Protein AF-0000000082199651 (afdb_homodimer)

pLDDT: mean 92.64, std 16.24, range [33.12, 99.0]

Foldseek 3Di:
DPPPPPPPPPPPVPADPQDDVVLQLSNLQVQQQLFFKWWKWFQQCDPPRHRHIDIDMFTWFQAADDQWGQSWTKGKDFCVDRRVVRCVVPFKIKIKTWCVVPCVQVVVVHDRPRLQRKMKMFIAGKDFDDPVVQVRSCRRNCNSVVCVVVPDCVRVITMMIGDGQWMWMRRDPDDIDTDGPVSNSVDTD/DPPPPPPPPPCPPPADPQDDVVLQLSNLQVQQQLFFKWWKWFQQCDPPRHRHIDIDMFTWFQAADDQWGQSWTKGKDFCVDRRVVRCVVPFKIKIKTWCVVPCVQVVVVHDRPRLQRKMKMFIAGKDFDDPVVQVRSCRRNCNSVVCVVVPDCVRVITMMIGDGQWMWMRRDPDDTDTDGPVSNSVDTD

Nearest PDB structures (foldseek):
  1xhn-assembly2_C  TM=9.925E-01  e=4.528E-30  Homo sapiens
  5bnc-assembly1_B  TM=8.716E-01  e=8.377E-12  Mycolicibacterium smegmatis MC2 155
  2arz-assembly1_B  TM=9.004E-01  e=1.383E-10  Pseudomonas aeruginosa PAO1
  2arz-assembly1_A  TM=8.746E-01  e=1.013E-10  Pseudomonas aeruginosa PAO1
  6vna-assembly2_B-2  TM=8.398E-01  e=1.775E-10  Paracoccus denitrificans PD1222

Organism: NCBI:txid1825980

Sequence (378 aa):
MRLLLLLWALLAGEGAGIPPHEDAARVARYVVHQCDWGALATLSAREPLRGRPFANVFSLSDGPPGPRGSGVPYLYLTALEVSVQDLQVDANASLTVSLAQTPYCKKRGYDPQNPLCAHIIFSGTVDKVNDTEAVFAKLALFSRHPEMASWPRDHNWFFAKFNITNIWVLDYFGGLKTVTPQEYYNVTPMRLLLLLWALLAGEGAGIPPHEDAARVARYVVHQCDWGALATLSAREPLRGRPFANVFSLSDGPPGPRGSGVPYLYLTALEVSVQDLQVDANASLTVSLAQTPYCKKRGYDPQNPLCAHIIFSGTVDKVNDTEAVFAKLALFSRHPEMASWPRDHNWFFAKFNITNIWVLDYFGGLKTVTPQEYYNVTP

Secondary structure (DSSP, 8-state):
-----------------SPPTT-HHHHHHHHHHH-SEEEEEEE--STTSTTSEEEEEEE-BSSSSSS---SPPEEEE-TTSHHHHHHHH--EEEEEEEGGGSHHHHHTT--TTSTTS-EEEEEEEEEE--HHHHHHHHHHHHHH-GGGGGS-GGG--EEEEEEEEEEEEE-SSSSPEEE-HHHHHTS--/-----------------SPPTT-HHHHHHHHHHH-SEEEEEEE--STTSTTSEEEEEEE-BSSSSSS---SPPEEEE-TTSHHHHHHHH--EEEEEEEGGGSHHHHHTT--TTSTTS-EEEEEEEEEE--HHHHHHHHHHHHHH-GGGGGS-GGG--EEEEEEEEEEEEE-SSSSPEEE-HHHHHTS--

InterPro domains:
  IPR012349 FMN-binding split barrel [G3DSA:2.30.110.10] (22-188)
  IPR014631 Cellular repressor of E1A-stimulated genes (CREG) [PIRSF036911] (18-188)
  IPR055343 CREG-like, beta-barrel [PF13883] (19-186)

Solvent-accessible surface area (backbone atoms only — not comparable to full-atom values): 20095 Å² total; per-residue (Å²): 134,86,81,76,77,75,76,74,71,75,66,70,64,76,67,83,69,85,54,61,73,88,42,50,37,34,33,45,36,39,50,54,54,71,34,55,48,34,33,41,9,24,38,30,74,44,84,96,43,51,73,34,28,38,25,41,70,40,41,38,21,23,36,42,86,71,81,56,48,73,66,48,43,23,36,80,44,32,73,82,37,67,67,46,47,13,36,72,78,42,36,51,27,5,40,22,40,45,38,55,67,43,66,66,15,62,79,68,69,37,49,59,57,35,40,71,20,33,33,37,33,35,32,33,32,58,44,75,50,53,76,73,55,34,55,57,44,47,49,11,36,38,66,73,37,56,67,62,78,70,52,69,69,90,53,60,69,43,50,28,33,50,49,70,67,40,38,36,34,33,47,42,89,86,59,75,38,82,39,50,54,67,56,37,68,71,51,67,76,135,84,81,77,77,75,74,74,73,76,67,70,66,75,65,83,70,84,56,59,72,88,43,48,35,34,34,45,38,38,50,52,55,74,36,55,47,34,33,42,9,24,39,31,72,46,86,94,43,52,74,34,27,39,23,42,69,40,42,40,20,24,34,40,88,72,80,55,47,71,67,50,43,24,35,80,44,33,73,83,39,69,67,47,46,12,35,74,77,42,37,51,26,5,39,22,39,45,37,55,67,45,66,65,17,63,77,69,69,36,49,60,58,35,39,73,21,33,31,36,33,35,32,32,33,57,43,76,50,52,77,73,55,33,55,56,44,46,49,11,36,38,66,73,38,58,66,62,78,70,51,70,70,89,55,59,68,44,49,28,34,51,49,69,66,43,36,37,35,33,47,40,88,84,60,75,39,82,40,51,53,68,57,38,67,73,50,67,76

Radius of gyration: 21.31 Å; Cα contacts (8 Å, |Δi|>4): 862; chains: 2; bounding box: 50×77×76 Å

Structure (mmCIF, N/CA/C/O backbone):
data_AF-0000000082199651-model_v1
#
loop_
_entity.id
_entity.type
_entity.pdbx_description
1 polymer 'Cellular repressor of E1A stimulateds 1'
#
loop_
_atom_site.group_PDB
_atom_site.id
_atom_site.type_symbol
_atom_site.label_atom_id
_atom_site.label_alt_id
_atom_site.label_comp_id
_atom_site.label_asym_id
_atom_site.label_entity_id
_atom_site.label_seq_id
_atom_site.pdbx_PDB_ins_code
_atom_site.Cartn_x
_atom_site.Cartn_y
_atom_site.Cartn_z
_atom_site.occupancy
_atom_site.B_iso_or_equiv
_atom_site.auth_seq_id
_atom_site.auth_comp_id
_atom_site.auth_asym_id
_atom_site.auth_atom_id
_atom_site.pdbx_PDB_model_num
ATOM 1 N N . MET A 1 1 ? 16.531 8.781 56.188 1 39.41 1 MET A N 1
ATOM 2 C CA . MET A 1 1 ? 16.125 9.43 54.938 1 39.41 1 MET A CA 1
ATOM 3 C C . MET A 1 1 ? 15.648 8.398 53.938 1 39.41 1 MET A C 1
ATOM 5 O O . MET A 1 1 ? 16.453 7.625 53.406 1 39.41 1 MET A O 1
ATOM 9 N N . ARG A 1 2 ? 14.352 7.875 54.094 1 42.5 2 ARG A N 1
ATOM 10 C CA . ARG A 1 2 ? 13.625 6.926 53.25 1 42.5 2 ARG A CA 1
ATOM 11 C C . ARG A 1 2 ? 13.453 7.465 51.844 1 42.5 2 ARG A C 1
ATOM 13 O O . ARG A 1 2 ? 12.859 8.523 51.625 1 42.5 2 ARG A O 1
ATOM 20 N N . LEU A 1 3 ? 14.367 7.109 50.938 1 39.5 3 LEU A N 1
ATOM 21 C CA . LEU A 1 3 ? 14.305 7.406 49.5 1 39.5 3 LEU A CA 1
ATOM 22 C C . LEU A 1 3 ? 13.031 6.832 48.875 1 39.5 3 LEU A C 1
ATOM 24 O O . LEU A 1 3 ? 12.844 5.613 48.844 1 39.5 3 LEU A O 1
ATOM 28 N N . LEU A 1 4 ? 11.891 7.551 49 1 38.84 4 LEU A N 1
ATOM 29 C CA . LEU A 1 4 ? 10.688 7.184 48.281 1 38.84 4 LEU A CA 1
ATOM 30 C C . LEU A 1 4 ? 10.938 7.207 46.75 1 38.84 4 LEU A C 1
ATOM 32 O O . LEU A 1 4 ? 11.227 8.258 46.188 1 38.84 4 LEU A O 1
ATOM 36 N N . LEU A 1 5 ? 11.398 6.117 46.188 1 37.97 5 LEU A N 1
ATOM 37 C CA . LEU A 1 5 ? 11.469 5.922 44.75 1 37.97 5 LEU A CA 1
ATOM 38 C C . LEU A 1 5 ? 10.094 6.07 44.094 1 37.97 5 LEU A C 1
ATOM 40 O O . LEU A 1 5 ? 9.203 5.266 44.344 1 37.97 5 LEU A O 1
ATOM 44 N N . LEU A 1 6 ? 9.672 7.328 43.938 1 36.31 6 LEU A N 1
ATOM 45 C CA . LEU A 1 6 ? 8.461 7.492 43.125 1 36.31 6 LEU A CA 1
ATOM 46 C C . LEU A 1 6 ? 8.641 6.891 41.75 1 36.31 6 LEU A C 1
ATOM 48 O O . LEU A 1 6 ? 9.461 7.371 40.969 1 36.31 6 LEU A O 1
ATOM 52 N N . LEU A 1 7 ? 8.383 5.656 41.594 1 40.12 7 LEU A N 1
ATOM 53 C CA . LEU A 1 7 ? 8.242 5.055 40.281 1 40.12 7 LEU A CA 1
ATOM 54 C C . LEU A 1 7 ? 7.25 5.84 39.438 1 40.12 7 LEU A C 1
ATOM 56 O O . LEU A 1 7 ? 6.055 5.879 39.719 1 40.12 7 LEU A O 1
ATOM 60 N N . TRP A 1 8 ? 7.668 6.945 38.844 1 36.72 8 TRP A N 1
ATOM 61 C CA . TRP A 1 8 ? 6.828 7.566 37.812 1 36.72 8 TRP A CA 1
ATOM 62 C C . TRP A 1 8 ? 6.434 6.555 36.75 1 36.72 8 TRP A C 1
ATOM 64 O O . TRP A 1 8 ? 7.293 6.031 36.031 1 36.72 8 TRP A O 1
ATOM 74 N N . ALA A 1 9 ? 5.457 5.766 37.031 1 34.06 9 ALA A N 1
ATOM 75 C CA . ALA A 1 9 ? 4.879 4.984 35.938 1 34.06 9 ALA A CA 1
ATOM 76 C C . ALA A 1 9 ? 4.512 5.875 34.75 1 34.06 9 ALA A C 1
ATOM 78 O O . ALA A 1 9 ? 3.654 6.754 34.875 1 34.06 9 ALA A O 1
ATOM 79 N N . LEU A 1 10 ? 5.441 6.156 33.938 1 37.78 10 LEU A N 1
ATOM 80 C CA . LEU A 1 10 ? 5.039 6.688 32.625 1 37.78 10 LEU A CA 1
ATOM 81 C C . LEU A 1 10 ? 3.877 5.891 32.062 1 37.78 10 LEU A C 1
ATOM 83 O O . LEU A 1 10 ? 4.039 4.727 31.688 1 37.78 10 LEU A O 1
ATOM 87 N N . LEU A 1 11 ? 2.717 6.02 32.625 1 33.38 11 LEU A N 1
ATOM 88 C CA . LEU A 1 11 ? 1.546 5.527 31.891 1 33.38 11 LEU A CA 1
ATOM 89 C C . LEU A 1 11 ? 1.584 5.953 30.438 1 33.38 11 LEU A C 1
ATOM 91 O O . LEU A 1 11 ? 1.52 7.145 30.125 1 33.38 11 LEU A O 1
ATOM 95 N N . ALA A 1 12 ? 2.465 5.387 29.672 1 38.03 12 ALA A N 1
ATOM 96 C CA . ALA A 1 12 ? 2.17 5.539 28.25 1 38.03 12 ALA A CA 1
ATOM 97 C C . ALA A 1 12 ? 0.666 5.504 28 1 38.03 12 ALA A C 1
ATOM 99 O O . ALA A 1 12 ? 0.001 4.512 28.312 1 38.03 12 ALA A O 1
ATOM 100 N N . GLY A 1 13 ? -0.007 6.57 28.312 1 36.22 13 GLY A N 1
ATOM 101 C CA . GLY A 1 13 ? -1.408 6.625 27.922 1 36.22 13 GLY A CA 1
ATOM 102 C C . GLY A 1 13 ? -1.732 5.742 26.734 1 36.22 13 GLY A C 1
ATOM 103 O O . GLY A 1 13 ? -1.115 5.871 25.672 1 36.22 13 GLY A O 1
ATOM 104 N N . GLU A 1 14 ? -1.909 4.535 26.828 1 44.38 14 GLU A N 1
ATOM 105 C CA . GLU A 1 14 ? -2.602 3.863 25.734 1 44.38 14 GLU A CA 1
ATOM 106 C C . GLU A 1 14 ? -3.457 4.844 24.938 1 44.38 14 GLU A C 1
ATOM 108 O O . GLU A 1 14 ? -4.348 5.492 25.5 1 44.38 14 GLU A O 1
ATOM 113 N N . GLY A 1 15 ? -2.914 5.754 24.109 1 50.47 15 GLY A N 1
ATOM 114 C CA . GLY A 1 15 ? -3.674 6.699 23.297 1 50.47 15 GLY A CA 1
ATOM 115 C C . GLY A 1 15 ? -5.117 6.277 23.094 1 50.47 15 GLY A C 1
ATOM 116 O O . GLY A 1 15 ? -5.453 5.102 23.234 1 50.47 15 GLY A O 1
ATOM 117 N N . ALA A 1 16 ? -6.117 7.152 23.172 1 63.91 16 ALA A N 1
ATOM 118 C CA . ALA A 1 16 ? -7.539 6.961 22.875 1 63.91 16 ALA A CA 1
ATOM 119 C C . ALA A 1 16 ? -7.738 6.066 21.656 1 63.91 16 ALA A C 1
ATOM 121 O O . ALA A 1 16 ? -6.934 6.094 20.719 1 63.91 16 ALA A O 1
ATOM 122 N N . GLY A 1 17 ? -8.297 4.801 21.781 1 85.75 17 GLY A N 1
ATOM 123 C CA . GLY A 1 17 ? -8.719 3.9 20.719 1 85.75 17 GLY A CA 1
ATOM 124 C C . GLY A 1 17 ? -9.25 4.625 19.5 1 85.75 17 GLY A C 1
ATOM 125 O O . GLY A 1 17 ? -9.266 5.855 19.469 1 85.75 17 GLY A O 1
ATOM 126 N N . ILE A 1 18 ? -9.383 3.963 18.469 1 94.81 18 ILE A N 1
ATOM 127 C CA . ILE A 1 18 ? -9.906 4.52 17.219 1 94.81 18 ILE A CA 1
ATOM 128 C C . ILE A 1 18 ? -11.203 5.27 17.5 1 94.81 18 ILE A C 1
ATOM 130 O O . ILE A 1 18 ? -12.039 4.812 18.281 1 94.81 18 ILE A O 1
ATOM 134 N N . PRO A 1 19 ? -11.414 6.523 16.984 1 96.75 19 PRO A N 1
ATOM 135 C CA . PRO A 1 19 ? -12.664 7.27 17.156 1 96.75 19 PRO A CA 1
ATOM 136 C C . PRO A 1 19 ? -13.875 6.496 16.641 1 96.75 19 PRO A C 1
ATOM 138 O O . PRO A 1 19 ? -13.727 5.52 15.906 1 96.75 19 PRO A O 1
ATOM 141 N N . PRO A 1 20 ? -15.109 7 17.094 1 96.56 20 PRO A N 1
ATOM 142 C CA . PRO A 1 20 ? -16.312 6.375 16.531 1 96.56 20 PRO A CA 1
ATOM 143 C C . PRO A 1 20 ? -16.375 6.477 15.008 1 96.56 20 PRO A C 1
ATOM 145 O O . PRO A 1 20 ? -15.984 7.496 14.438 1 96.56 20 PRO A O 1
ATOM 148 N N . HIS A 1 21 ? -16.891 5.398 14.398 1 96.88 21 HIS A N 1
ATOM 149 C CA . HIS A 1 21 ? -16.859 5.324 12.945 1 96.88 21 HIS A CA 1
ATOM 150 C C . HIS A 1 21 ? -17.719 6.418 12.32 1 96.88 21 HIS A C 1
ATOM 152 O O . HIS A 1 21 ? -17.516 6.789 11.164 1 96.88 21 HIS A O 1
ATOM 158 N N . GLU A 1 22 ? -18.672 7.02 13.094 1 96.75 22 GLU A N 1
ATOM 159 C CA . GLU A 1 22 ? -19.516 8.102 12.594 1 96.75 22 GLU A CA 1
ATOM 160 C C . GLU A 1 22 ? -18.703 9.383 12.391 1 96.75 22 GLU A C 1
ATOM 162 O O . GLU A 1 22 ? -19.094 10.258 11.625 1 96.75 22 GLU A O 1
ATOM 167 N N . ASP A 1 23 ? -17.609 9.469 13.062 1 97.44 23 ASP A N 1
ATOM 168 C CA . ASP A 1 23 ? -16.719 10.609 12.938 1 97.44 23 ASP A CA 1
ATOM 169 C C . ASP A 1 23 ? -15.57 10.312 11.969 1 97.44 23 ASP A C 1
ATOM 171 O O . ASP A 1 23 ? -14.414 10.188 12.383 1 97.44 23 ASP A O 1
ATOM 175 N N . ALA A 1 24 ? -15.883 10.25 10.695 1 98.19 24 ALA A N 1
ATOM 176 C CA . ALA A 1 24 ? -14.969 9.781 9.656 1 98.19 24 ALA A CA 1
ATOM 177 C C . ALA A 1 24 ? -13.711 10.648 9.602 1 98.19 24 ALA A C 1
ATOM 179 O O . ALA A 1 24 ? -12.617 10.141 9.359 1 98.19 24 ALA A O 1
ATOM 180 N N . ALA A 1 25 ? -13.898 11.938 9.797 1 98.5 25 ALA A N 1
ATOM 181 C CA . ALA A 1 25 ? -12.742 12.828 9.758 1 98.5 25 ALA A CA 1
ATOM 182 C C . ALA A 1 25 ? -11.75 12.484 10.867 1 98.5 25 ALA A C 1
ATOM 184 O O . ALA A 1 25 ? -10.539 12.422 10.625 1 98.5 25 ALA A O 1
ATOM 185 N N . ARG A 1 26 ? -12.227 12.234 12.039 1 97.88 26 ARG A N 1
ATOM 186 C CA . ARG A 1 26 ? -11.359 11.883 13.156 1 97.88 26 ARG A CA 1
ATOM 187 C C . ARG A 1 26 ? -10.727 10.508 12.938 1 97.88 26 ARG A C 1
ATOM 189 O O . ARG A 1 26 ? -9.578 10.281 13.328 1 97.88 26 ARG A O 1
ATOM 196 N N . VAL A 1 27 ? -11.5 9.578 12.383 1 98.19 27 VAL A N 1
ATOM 197 C CA . VAL A 1 27 ? -10.93 8.273 12.055 1 98.19 27 VAL A CA 1
ATOM 198 C C . VAL A 1 27 ? -9.766 8.438 11.086 1 98.19 27 VAL A C 1
ATOM 200 O O . VAL A 1 27 ? -8.703 7.848 11.273 1 98.19 27 VAL A O 1
ATOM 203 N N . ALA A 1 28 ? -9.984 9.273 10.055 1 98.69 28 ALA A N 1
ATOM 204 C CA . ALA A 1 28 ? -8.922 9.508 9.078 1 98.69 28 ALA A CA 1
ATOM 205 C C . ALA A 1 28 ? -7.664 10.039 9.758 1 98.69 28 ALA A C 1
ATOM 207 O O . ALA A 1 28 ? -6.566 9.539 9.523 1 98.69 28 ALA A O 1
ATOM 208 N N . ARG A 1 29 ? -7.848 11.07 10.672 1 98.5 29 ARG A N 1
ATOM 209 C CA . ARG A 1 29 ? -6.715 11.648 11.391 1 98.5 29 ARG A CA 1
ATOM 210 C C . ARG A 1 29 ? -6.027 10.609 12.258 1 98.5 29 ARG A C 1
ATOM 212 O O . ARG A 1 29 ? -4.797 10.539 12.297 1 98.5 29 ARG A O 1
ATOM 219 N N . TYR A 1 30 ? -6.789 9.797 12.961 1 97.56 30 TYR A N 1
ATOM 220 C CA . TYR A 1 30 ? -6.262 8.758 13.836 1 97.56 30 TYR A CA 1
ATOM 221 C C . TYR A 1 30 ? -5.426 7.754 13.055 1 97.56 30 TYR A C 1
ATOM 223 O O . TYR A 1 30 ? -4.289 7.461 13.422 1 97.56 30 TYR A O 1
ATOM 231 N N . VAL A 1 31 ? -5.988 7.242 11.883 1 98.38 31 VAL A N 1
ATOM 232 C CA . VAL A 1 31 ? -5.336 6.203 11.094 1 98.38 31 VAL A CA 1
ATOM 233 C C . VAL A 1 31 ? -4.023 6.73 10.531 1 98.38 31 VAL A C 1
ATOM 235 O O . VAL A 1 31 ? -2.986 6.066 10.625 1 98.38 31 VAL A O 1
ATOM 238 N N . VAL A 1 32 ? -4.031 7.922 10 1 98.62 32 VAL A N 1
ATOM 239 C CA . VAL A 1 32 ? -2.83 8.5 9.406 1 98.62 32 VAL A CA 1
ATOM 240 C C . VAL A 1 32 ? -1.76 8.68 10.484 1 98.62 32 VAL A C 1
ATOM 242 O O . VAL A 1 32 ? -0.584 8.383 10.25 1 98.62 32 VAL A O 1
ATOM 245 N N . HIS A 1 33 ? -2.199 9.086 11.648 1 98 33 HIS A N 1
ATOM 246 C CA . HIS A 1 33 ? -1.237 9.344 12.711 1 98 33 HIS A CA 1
ATOM 247 C C . HIS A 1 33 ? -0.669 8.039 13.266 1 98 33 HIS A C 1
ATOM 249 O O . HIS A 1 33 ? 0.452 8.016 13.773 1 98 33 HIS A O 1
ATOM 255 N N . GLN A 1 34 ? -1.386 6.941 13.172 1 97.31 34 GLN A N 1
ATOM 256 C CA . GLN A 1 34 ? -0.947 5.656 13.703 1 97.31 34 GLN A CA 1
ATOM 257 C C . GLN A 1 34 ? -0.035 4.934 12.719 1 97.31 34 GLN A C 1
ATOM 259 O O . GLN A 1 34 ? 0.617 3.949 13.07 1 97.31 34 GLN A O 1
ATOM 264 N N . CYS A 1 35 ? -0.011 5.383 11.5 1 98.19 35 CYS A N 1
ATOM 265 C CA . CYS A 1 35 ? 0.725 4.684 10.453 1 98.19 35 CYS A CA 1
ATOM 266 C C . CYS A 1 35 ? 2.07 5.352 10.195 1 98.19 35 CYS A C 1
ATOM 268 O O . CYS A 1 35 ? 2.184 6.578 10.266 1 98.19 35 CYS A O 1
ATOM 270 N N . ASP A 1 36 ? 3.041 4.504 9.789 1 98.5 36 ASP A N 1
ATOM 271 C CA . ASP A 1 36 ? 4.391 5.004 9.547 1 98.5 36 ASP A CA 1
ATOM 272 C C . ASP A 1 36 ? 4.77 4.859 8.07 1 98.5 36 ASP A C 1
ATOM 274 O O . ASP A 1 36 ? 5.793 5.387 7.633 1 98.5 36 ASP A O 1
ATOM 278 N N . TRP A 1 37 ? 4.012 4.109 7.34 1 98.94 37 TRP A N 1
ATOM 279 C CA . TRP A 1 37 ? 4.281 3.941 5.914 1 98.94 37 TRP A CA 1
ATOM 280 C C . TRP A 1 37 ? 2.986 3.721 5.141 1 98.94 37 TRP A C 1
ATOM 282 O O . TRP A 1 37 ? 1.924 3.525 5.734 1 98.94 37 TRP A O 1
ATOM 292 N N . GLY A 1 38 ? 2.984 3.895 3.908 1 98.94 38 GLY A N 1
ATOM 293 C CA . GLY A 1 38 ? 1.864 3.686 3.004 1 98.94 38 GLY A CA 1
ATOM 294 C C . GLY A 1 38 ? 2.293 3.43 1.572 1 98.94 38 GLY A C 1
ATOM 295 O O . GLY A 1 38 ? 3.475 3.211 1.302 1 98.94 38 GLY A O 1
ATOM 296 N N . ALA A 1 39 ? 1.326 3.244 0.699 1 98.94 39 ALA A N 1
ATOM 297 C CA . ALA A 1 39 ? 1.57 3.09 -0.732 1 98.94 39 ALA A CA 1
ATOM 298 C C . ALA A 1 39 ? 1.226 4.367 -1.49 1 98.94 39 ALA A C 1
ATOM 300 O O . ALA A 1 39 ? 0.115 4.891 -1.367 1 98.94 39 ALA A O 1
ATOM 301 N N . LEU A 1 40 ? 2.199 4.879 -2.174 1 99 40 LEU A N 1
ATOM 302 C CA . LEU A 1 40 ? 2.041 6.023 -3.064 1 99 40 LEU A CA 1
ATOM 303 C C . LEU A 1 40 ? 1.885 5.566 -4.512 1 99 40 LEU A C 1
ATOM 305 O O . LEU A 1 40 ? 2.766 4.895 -5.055 1 99 40 LEU A O 1
ATOM 309 N N . ALA A 1 41 ? 0.743 5.879 -5.066 1 98.94 41 ALA A N 1
ATOM 310 C CA . ALA A 1 41 ? 0.498 5.535 -6.465 1 98.94 41 ALA A CA 1
ATOM 311 C C . ALA A 1 41 ? 0.657 6.758 -7.363 1 98.94 41 ALA A C 1
ATOM 313 O O . ALA A 1 41 ? 0.06 7.805 -7.109 1 98.94 41 ALA A O 1
ATOM 314 N N . THR A 1 42 ? 1.456 6.633 -8.367 1 98.94 42 THR A N 1
ATOM 315 C CA . THR A 1 42 ? 1.698 7.66 -9.375 1 98.94 42 THR A CA 1
ATOM 316 C C . THR A 1 42 ? 1.299 7.164 -10.758 1 98.94 42 THR A C 1
ATOM 318 O O . THR A 1 42 ? 0.872 6.02 -10.914 1 98.94 42 THR A O 1
ATOM 321 N N . LEU A 1 43 ? 1.279 8.07 -11.742 1 98.62 43 LEU A N 1
ATOM 322 C CA . LEU A 1 43 ? 1.246 7.676 -13.148 1 98.62 43 LEU A CA 1
ATOM 323 C C . LEU A 1 43 ? 2.658 7.5 -13.703 1 98.62 43 LEU A C 1
ATOM 325 O O . LEU A 1 43 ? 3.459 8.438 -13.672 1 98.62 43 LEU A O 1
ATOM 329 N N . SER A 1 44 ? 2.914 6.277 -14.133 1 98.19 44 SER A N 1
ATOM 330 C CA . SER A 1 44 ? 4.246 6.02 -14.672 1 98.19 44 SER A CA 1
ATOM 331 C C . SER A 1 44 ? 4.551 6.93 -15.852 1 98.19 44 SER A C 1
ATOM 333 O O . SER A 1 44 ? 3.688 7.156 -16.703 1 98.19 44 SER A O 1
ATOM 335 N N . ALA A 1 45 ? 5.762 7.426 -15.922 1 97.62 45 ALA A N 1
ATOM 336 C CA . ALA A 1 45 ? 6.168 8.344 -16.984 1 97.62 45 ALA A CA 1
ATOM 337 C C . ALA A 1 45 ? 7.047 7.641 -18.016 1 97.62 45 ALA A C 1
ATOM 339 O O . ALA A 1 45 ? 7.426 8.234 -19.031 1 97.62 45 ALA A O 1
ATOM 340 N N . ARG A 1 46 ? 7.316 6.395 -17.797 1 93.88 46 ARG A N 1
ATOM 341 C CA . ARG A 1 46 ? 8.297 5.727 -18.641 1 93.88 46 ARG A CA 1
ATOM 342 C C . ARG A 1 46 ? 7.656 4.57 -19.406 1 93.88 46 ARG A C 1
ATOM 344 O O . ARG A 1 46 ? 6.695 3.963 -18.938 1 93.88 46 ARG A O 1
ATOM 351 N N . GLU A 1 47 ? 8.25 4.301 -20.531 1 92.75 47 GLU A N 1
ATOM 352 C CA . GLU A 1 47 ? 7.855 3.123 -21.297 1 92.75 47 GLU A CA 1
ATOM 353 C C . GLU A 1 47 ? 8.414 1.847 -20.688 1 92.75 47 GLU A C 1
ATOM 355 O O . GLU A 1 47 ? 9.523 1.85 -20.141 1 92.75 47 GLU A O 1
ATOM 360 N N . PRO A 1 48 ? 7.699 0.764 -20.75 1 90.56 48 PRO A N 1
ATOM 361 C CA . PRO A 1 48 ? 6.422 0.595 -21.438 1 90.56 48 PRO A CA 1
ATOM 362 C C . PRO A 1 48 ? 5.219 0.853 -20.531 1 90.56 48 PRO A C 1
ATOM 364 O O . PRO A 1 48 ? 4.094 0.481 -20.875 1 90.56 48 PRO A O 1
ATOM 367 N N . LEU A 1 49 ? 5.41 1.544 -19.406 1 94 49 LEU A N 1
ATOM 368 C CA . LEU A 1 49 ? 4.348 1.664 -18.422 1 94 49 LEU A CA 1
ATOM 369 C C . LEU A 1 49 ? 3.74 3.062 -18.438 1 94 49 LEU A C 1
ATOM 371 O O . LEU A 1 49 ? 2.934 3.406 -17.562 1 94 49 LEU A O 1
ATOM 375 N N . ARG A 1 50 ? 4.16 3.842 -19.422 1 96.25 50 ARG A N 1
ATOM 376 C CA . ARG A 1 50 ? 3.678 5.219 -19.438 1 96.25 50 ARG A CA 1
ATOM 377 C C . ARG A 1 50 ? 2.156 5.27 -19.344 1 96.25 50 ARG A C 1
ATOM 379 O O . ARG A 1 50 ? 1.462 4.594 -20.094 1 96.25 50 ARG A O 1
ATOM 386 N N . GLY A 1 51 ? 1.677 6.047 -18.344 1 96.4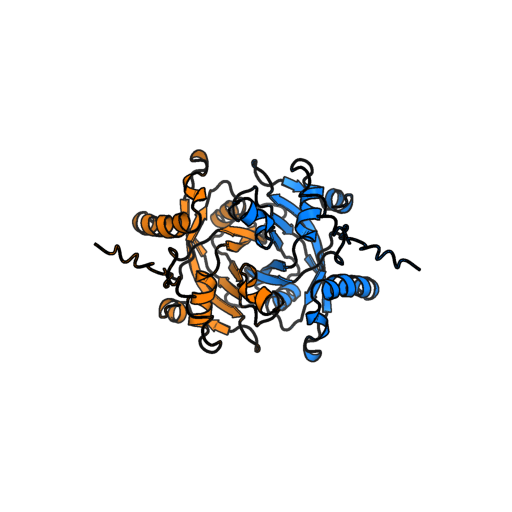4 51 GLY A N 1
ATOM 387 C CA . GLY A 1 51 ? 0.244 6.246 -18.188 1 96.44 51 GLY A CA 1
ATOM 388 C C . GLY A 1 51 ? -0.411 5.211 -17.297 1 96.44 51 GLY A C 1
ATOM 389 O O . GLY A 1 51 ? -1.59 5.332 -16.953 1 96.44 51 GLY A O 1
ATOM 390 N N . ARG A 1 52 ? 0.344 4.199 -16.906 1 97.94 52 ARG A N 1
ATOM 391 C CA . ARG A 1 52 ? -0.188 3.174 -16.016 1 97.94 52 ARG A CA 1
ATOM 392 C C . ARG A 1 52 ? 0.012 3.561 -14.547 1 97.94 52 ARG A C 1
ATOM 394 O O . ARG A 1 52 ? 0.948 4.293 -14.219 1 97.94 52 ARG A O 1
ATOM 401 N N . PRO A 1 53 ? -0.92 3.127 -13.727 1 98.75 53 PRO A N 1
ATOM 402 C CA . PRO A 1 53 ? -0.677 3.363 -12.297 1 98.75 53 PRO A CA 1
ATOM 403 C C . PRO A 1 53 ? 0.552 2.621 -11.781 1 98.75 53 PRO A C 1
ATOM 405 O O . PRO A 1 53 ? 0.865 1.527 -12.258 1 98.75 53 PRO A O 1
ATOM 408 N N . PHE A 1 54 ? 1.295 3.225 -10.914 1 98.75 54 PHE A N 1
ATOM 409 C CA . PHE A 1 54 ? 2.518 2.691 -10.32 1 98.75 54 PHE A CA 1
ATOM 410 C C . PHE A 1 54 ? 2.527 2.902 -8.812 1 98.75 54 PHE A C 1
ATOM 412 O O . PHE A 1 54 ? 2.693 4.027 -8.336 1 98.75 54 PHE A O 1
ATOM 419 N N . ALA A 1 55 ? 2.32 1.832 -8.062 1 98.81 55 ALA A N 1
ATOM 420 C CA . ALA A 1 55 ? 2.248 1.923 -6.609 1 98.81 55 ALA A CA 1
ATOM 421 C C . ALA A 1 55 ? 3.564 1.496 -5.965 1 98.81 55 ALA A C 1
ATOM 423 O O . ALA A 1 55 ? 4.102 0.434 -6.285 1 98.81 55 ALA A O 1
ATOM 424 N N . ASN A 1 56 ? 4.07 2.295 -5.121 1 98.75 56 ASN A N 1
ATOM 425 C CA . ASN A 1 56 ? 5.324 2.08 -4.41 1 98.75 56 ASN A CA 1
ATOM 426 C C . ASN A 1 56 ? 5.184 2.375 -2.92 1 98.75 56 ASN A C 1
ATOM 428 O O . ASN A 1 56 ? 4.227 3.021 -2.498 1 98.75 56 ASN A O 1
ATOM 432 N N . VAL A 1 57 ? 6.121 1.877 -2.111 1 98.81 57 VAL A N 1
ATOM 433 C CA . VAL A 1 57 ? 6.055 1.984 -0.657 1 98.81 57 VAL A CA 1
ATOM 434 C C . VAL A 1 57 ? 6.938 3.137 -0.182 1 98.81 57 VAL A C 1
ATOM 436 O O . VAL A 1 57 ? 8.102 3.236 -0.577 1 98.81 57 VAL A O 1
ATOM 439 N N . PHE A 1 58 ? 6.422 3.988 0.625 1 98.94 58 PHE A N 1
ATOM 440 C CA . PHE A 1 58 ? 7.172 5.078 1.24 1 98.94 58 PHE A CA 1
ATOM 441 C C . PHE A 1 58 ? 6.852 5.18 2.727 1 98.94 58 PHE A C 1
ATOM 443 O O . PHE A 1 58 ? 5.715 4.941 3.141 1 98.94 58 PHE A O 1
ATOM 450 N N . SER A 1 59 ? 7.848 5.523 3.484 1 98.94 59 SER A N 1
ATOM 451 C CA . SER A 1 59 ? 7.617 5.965 4.855 1 98.94 59 SER A CA 1
ATOM 452 C C . SER A 1 59 ? 7.004 7.359 4.891 1 98.94 59 SER A C 1
ATOM 454 O O . SER A 1 59 ? 7.23 8.164 3.984 1 98.94 59 SER A O 1
ATOM 456 N N . LEU A 1 60 ? 6.188 7.594 5.93 1 98.94 60 LEU A N 1
ATOM 457 C CA . LEU A 1 60 ? 5.566 8.906 6.062 1 98.94 60 LEU A CA 1
ATOM 458 C C . LEU A 1 60 ? 5.375 9.273 7.531 1 98.94 60 LEU A C 1
ATOM 460 O O . LEU A 1 60 ? 5.543 8.422 8.414 1 98.94 60 LEU A O 1
ATOM 464 N N . SER A 1 61 ? 5.113 10.484 7.777 1 98.88 61 SER A N 1
ATOM 465 C CA . SER A 1 61 ? 4.762 11 9.094 1 98.88 61 SER A CA 1
ATOM 466 C C . SER A 1 61 ? 3.891 12.242 8.992 1 98.88 61 SER A C 1
ATOM 468 O O . SER A 1 61 ? 4.102 13.086 8.109 1 98.88 61 SER A O 1
ATOM 470 N N . ASP A 1 62 ? 2.891 12.297 9.859 1 98.69 62 ASP A N 1
ATOM 471 C CA . ASP A 1 62 ? 2.127 13.539 9.914 1 98.69 62 ASP A CA 1
ATOM 472 C C . ASP A 1 62 ? 2.5 14.359 11.148 1 98.69 62 ASP A C 1
ATOM 474 O O . ASP A 1 62 ? 1.809 15.32 11.5 1 98.69 62 ASP A O 1
ATOM 478 N N . GLY A 1 63 ? 3.539 13.977 11.852 1 98 63 GLY A N 1
ATOM 479 C CA . GLY A 1 63 ? 4.016 14.648 13.055 1 98 63 GLY A CA 1
ATOM 480 C C . GLY A 1 63 ? 4.777 13.734 13.992 1 98 63 GLY A C 1
ATOM 481 O O . GLY A 1 63 ? 4.824 12.516 13.781 1 98 63 GLY A O 1
ATOM 482 N N . PRO A 1 64 ? 5.453 14.344 14.961 1 97.31 64 PRO A N 1
ATOM 483 C CA . PRO A 1 64 ? 6.148 13.523 15.953 1 97.31 64 PRO A CA 1
ATOM 484 C C . PRO A 1 64 ? 5.199 12.633 16.75 1 97.31 64 PRO A C 1
ATOM 486 O O . PRO A 1 64 ? 3.982 12.836 16.719 1 97.31 64 PRO A O 1
ATOM 489 N N . PRO A 1 65 ? 5.82 11.609 17.391 1 94.81 65 PRO A N 1
ATOM 490 C CA . PRO A 1 65 ? 4.949 10.828 18.281 1 94.81 65 PRO A CA 1
ATOM 491 C C . PRO A 1 65 ? 4.215 11.703 19.297 1 94.81 65 PRO A C 1
ATOM 493 O O . PRO A 1 65 ? 4.742 12.734 19.719 1 94.81 65 PRO A O 1
ATOM 496 N N . GLY A 1 66 ? 3.029 11.266 19.672 1 89.56 66 GLY A N 1
ATOM 497 C CA . GLY A 1 66 ? 2.186 12.047 20.562 1 89.56 66 GLY A CA 1
ATOM 498 C C . GLY A 1 66 ? 0.711 11.969 20.219 1 89.56 66 GLY A C 1
ATOM 499 O O . GLY A 1 66 ? 0.312 11.164 19.375 1 89.56 66 GLY A O 1
ATOM 500 N N . PRO A 1 67 ? -0.031 12.805 20.875 1 84.19 67 PRO A N 1
ATOM 501 C CA . PRO A 1 67 ? -1.48 12.664 20.703 1 84.19 67 PRO A CA 1
ATOM 502 C C . PRO A 1 67 ? -1.995 13.352 19.438 1 84.19 67 PRO A C 1
ATOM 504 O O . PRO A 1 67 ? -3.137 13.117 19.031 1 84.19 67 PRO A O 1
ATOM 507 N N . ARG A 1 68 ? -1.049 14.195 18.938 1 84.69 68 ARG A N 1
ATOM 508 C CA . ARG A 1 68 ? -1.598 14.992 17.844 1 84.69 68 ARG A CA 1
ATOM 509 C C . ARG A 1 68 ? -0.663 14.977 16.641 1 84.69 68 ARG A C 1
ATOM 511 O O . ARG A 1 68 ? 0.549 15.148 16.781 1 84.69 68 ARG A O 1
ATOM 518 N N . GLY A 1 69 ? -1.163 14.633 15.477 1 94.06 69 GLY A N 1
ATOM 519 C CA . GLY A 1 69 ? -0.522 14.852 14.195 1 94.06 69 GLY A CA 1
ATOM 520 C C . GLY A 1 69 ? -1.122 16.016 13.414 1 94.06 69 GLY A C 1
ATOM 521 O O . GLY A 1 69 ? -2.248 16.438 13.688 1 94.06 69 GLY A O 1
ATOM 522 N N . SER A 1 70 ? -0.401 16.609 12.578 1 97 70 SER A N 1
ATOM 523 C CA . SER A 1 70 ? -0.872 17.719 11.773 1 97 70 SER A CA 1
ATOM 524 C C . SER A 1 70 ? -1.903 17.266 10.742 1 97 70 SER A C 1
ATOM 526 O O . SER A 1 70 ? -2.656 18.094 10.211 1 97 70 SER A O 1
ATOM 528 N N . GLY A 1 71 ? -1.895 15.992 10.406 1 98.19 71 GLY A N 1
ATOM 529 C CA . GLY A 1 71 ? -2.736 15.477 9.336 1 98.19 71 GLY A CA 1
ATOM 530 C C . GLY A 1 71 ? -2.076 15.547 7.969 1 98.19 71 GLY A C 1
ATOM 531 O O . GLY A 1 71 ? -2.531 14.906 7.02 1 98.19 71 GLY A O 1
ATOM 532 N N . VAL A 1 72 ? -1.079 16.328 7.836 1 98.69 72 VAL A N 1
ATOM 533 C CA . VAL A 1 72 ? -0.357 16.438 6.574 1 98.69 72 VAL A CA 1
ATOM 534 C C . VAL A 1 72 ? 0.644 15.289 6.453 1 98.69 72 VAL A C 1
ATOM 536 O O . VAL A 1 72 ? 1.578 15.188 7.25 1 98.69 72 VAL A O 1
ATOM 539 N N . PRO A 1 73 ? 0.537 14.445 5.48 1 98.94 73 PRO A N 1
ATOM 540 C CA . PRO A 1 73 ? 1.569 13.43 5.293 1 98.94 73 PRO A CA 1
ATOM 541 C C . PRO A 1 73 ? 2.857 13.992 4.695 1 98.94 73 PRO A C 1
ATOM 543 O O . PRO A 1 73 ? 2.84 14.539 3.59 1 98.94 73 PRO A O 1
ATOM 546 N N . TYR A 1 74 ? 3.908 13.844 5.406 1 99 74 TYR A N 1
ATOM 547 C CA . TYR A 1 74 ? 5.227 14.242 4.926 1 99 74 TYR A CA 1
ATOM 548 C C . TYR A 1 74 ? 6.023 13.031 4.453 1 99 74 TYR A C 1
ATOM 550 O O . TYR A 1 74 ? 5.902 11.938 5.012 1 99 74 TYR A O 1
ATOM 558 N N . LEU A 1 75 ? 6.832 13.266 3.451 1 99 75 LEU A N 1
ATOM 559 C CA . LEU A 1 75 ? 7.672 12.258 2.82 1 99 75 LEU A CA 1
ATOM 560 C C . LEU A 1 75 ? 9.109 12.75 2.682 1 99 75 LEU A C 1
ATOM 562 O O . LEU A 1 75 ? 9.344 13.961 2.584 1 99 75 LEU A O 1
ATOM 566 N N . TYR A 1 76 ? 10.047 11.875 2.721 1 98.94 76 TYR A N 1
ATOM 567 C CA . TYR A 1 76 ? 11.461 12.125 2.455 1 98.94 76 TYR A CA 1
ATOM 568 C C . TYR A 1 76 ? 11.898 11.445 1.161 1 98.94 76 TYR A C 1
ATOM 570 O O . TYR A 1 76 ? 11.992 10.219 1.097 1 98.94 76 TYR A O 1
ATOM 578 N N . LEU A 1 77 ? 12.156 12.312 0.096 1 98.88 77 LEU A N 1
ATOM 579 C CA . LEU A 1 77 ? 12.203 11.797 -1.267 1 98.88 77 LEU A CA 1
ATOM 580 C C . LEU A 1 77 ? 13.523 12.164 -1.943 1 98.88 77 LEU A C 1
ATOM 582 O O . LEU A 1 77 ? 14.234 13.055 -1.481 1 98.88 77 LEU A O 1
ATOM 586 N N . THR A 1 78 ? 13.875 11.406 -2.949 1 98.56 78 THR A N 1
ATOM 587 C CA . THR A 1 78 ? 15.008 11.672 -3.826 1 98.56 78 THR A CA 1
ATOM 588 C C . THR A 1 78 ? 14.617 11.484 -5.289 1 98.56 78 THR A C 1
ATOM 590 O O . THR A 1 78 ? 13.836 10.594 -5.621 1 98.56 78 THR A O 1
ATOM 593 N N . ALA A 1 79 ? 15.195 12.289 -6.133 1 97.38 79 ALA A N 1
ATOM 594 C CA . ALA A 1 79 ? 14.914 12.211 -7.566 1 97.38 79 ALA A CA 1
ATOM 595 C C . ALA A 1 79 ? 15.438 10.914 -8.164 1 97.38 79 ALA A C 1
ATOM 597 O O . ALA A 1 79 ? 15.109 10.562 -9.297 1 97.38 79 ALA A O 1
ATOM 598 N N . LEU A 1 80 ? 16.188 10.148 -7.379 1 96.75 80 LEU A N 1
ATOM 599 C CA . LEU A 1 80 ? 16.688 8.852 -7.836 1 96.75 80 LEU A CA 1
ATOM 600 C C . LEU A 1 80 ? 15.57 7.812 -7.84 1 96.75 80 LEU A C 1
ATOM 602 O O . LEU A 1 80 ? 15.688 6.766 -8.477 1 96.75 80 LEU A O 1
ATOM 606 N N . GLU A 1 81 ? 14.57 8.07 -7.117 1 96.44 81 GLU A N 1
ATOM 607 C CA . GLU A 1 81 ? 13.461 7.141 -6.98 1 96.44 81 GLU A CA 1
ATOM 608 C C . GLU A 1 81 ? 12.508 7.242 -8.172 1 96.44 81 GLU A C 1
ATOM 610 O O . GLU A 1 81 ? 12.062 8.336 -8.523 1 96.44 81 GLU A O 1
ATOM 615 N N . VAL A 1 82 ? 12.109 6.145 -8.727 1 96.56 82 VAL A N 1
ATOM 616 C CA . VAL A 1 82 ? 11.328 6.078 -9.961 1 96.56 82 VAL A CA 1
ATOM 617 C C . VAL A 1 82 ? 9.977 6.762 -9.758 1 96.56 82 VAL A C 1
ATOM 619 O O . VAL A 1 82 ? 9.492 7.465 -10.648 1 96.56 82 VAL A O 1
ATOM 622 N N . SER A 1 83 ? 9.336 6.566 -8.625 1 98.19 83 SER A N 1
ATOM 623 C CA . SER A 1 83 ? 8.055 7.211 -8.359 1 98.19 83 SER A CA 1
ATOM 624 C C . SER A 1 83 ? 8.203 8.727 -8.305 1 98.19 83 SER A C 1
ATOM 626 O O . SER A 1 83 ? 7.289 9.461 -8.695 1 98.19 83 SER A O 1
ATOM 628 N N . VAL A 1 84 ? 9.359 9.164 -7.812 1 98.56 84 VAL A N 1
ATOM 629 C CA . VAL A 1 84 ? 9.609 10.602 -7.738 1 98.56 84 VAL A CA 1
ATOM 630 C C . VAL A 1 84 ? 9.828 11.156 -9.141 1 98.56 84 VAL A C 1
ATOM 632 O O . VAL A 1 84 ? 9.383 12.273 -9.445 1 98.56 84 VAL A O 1
ATOM 635 N N . GLN A 1 85 ? 10.453 10.383 -9.961 1 98.19 85 GLN A N 1
ATOM 636 C CA . GLN A 1 85 ? 10.57 10.766 -11.359 1 98.19 85 GLN A CA 1
ATOM 637 C C . GLN A 1 85 ? 9.195 10.867 -12.016 1 98.19 85 GLN A C 1
ATOM 639 O O . GLN A 1 85 ? 8.945 11.781 -12.805 1 98.19 85 GLN A O 1
ATOM 644 N N . ASP A 1 86 ? 8.32 9.945 -11.734 1 98.62 86 ASP A N 1
ATOM 645 C CA . ASP A 1 86 ? 6.938 10.039 -12.203 1 98.62 86 ASP A CA 1
ATOM 646 C C . ASP A 1 86 ? 6.297 11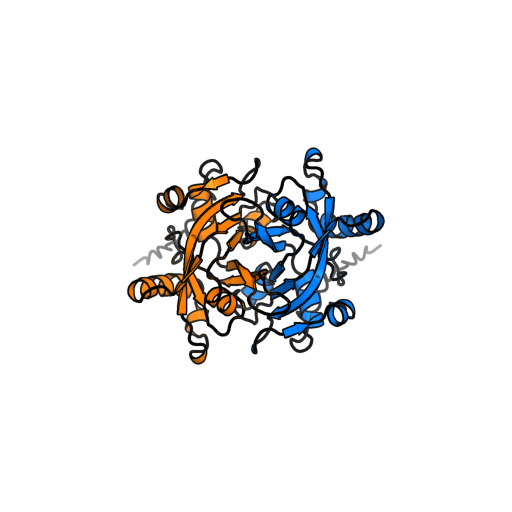.359 -11.758 1 98.62 86 ASP A C 1
ATOM 648 O O . ASP A 1 86 ? 5.645 12.031 -12.555 1 98.62 86 ASP A O 1
ATOM 652 N N . LEU A 1 87 ? 6.523 11.695 -10.516 1 98.81 87 LEU A N 1
ATOM 653 C CA . LEU A 1 87 ? 5.91 12.875 -9.914 1 98.81 87 LEU A CA 1
ATOM 654 C C . LEU A 1 87 ? 6.414 14.156 -10.57 1 98.81 87 LEU A C 1
ATOM 656 O O . LEU A 1 87 ? 5.695 15.156 -10.625 1 98.81 87 LEU A O 1
ATOM 660 N N . GLN A 1 88 ? 7.617 14.117 -11.094 1 98.25 88 GLN A N 1
ATOM 661 C CA . GLN A 1 88 ? 8.18 15.281 -11.781 1 98.25 88 GLN A CA 1
ATOM 662 C C . GLN A 1 88 ? 7.461 15.539 -13.102 1 98.25 88 GLN A C 1
ATOM 664 O O . GLN A 1 88 ? 7.426 16.672 -13.578 1 98.25 88 GLN A O 1
ATOM 669 N N . VAL A 1 89 ? 6.891 14.5 -13.641 1 98.38 89 VAL A N 1
ATOM 670 C CA . VAL A 1 89 ? 6.148 14.617 -14.891 1 98.38 89 VAL A CA 1
ATOM 671 C C . VAL A 1 89 ? 4.68 14.914 -14.602 1 98.38 89 VAL A C 1
ATOM 673 O O . VAL A 1 89 ? 4.074 15.773 -15.25 1 98.38 89 VAL A O 1
ATOM 676 N N . ASP A 1 90 ? 4.082 14.297 -13.672 1 98.31 90 ASP A N 1
ATOM 677 C CA . ASP A 1 90 ? 2.711 14.461 -13.203 1 98.31 90 ASP A CA 1
ATOM 678 C C . ASP A 1 90 ? 2.637 14.328 -11.68 1 98.31 90 ASP A C 1
ATOM 680 O O . ASP A 1 90 ? 2.779 13.234 -11.141 1 98.31 90 ASP A O 1
ATOM 684 N N . ALA A 1 91 ? 2.346 15.414 -10.984 1 98.56 91 ALA A N 1
ATOM 685 C CA . ALA A 1 91 ? 2.445 15.453 -9.531 1 98.56 91 ALA A CA 1
ATOM 686 C C . ALA A 1 91 ? 1.239 14.781 -8.883 1 98.56 91 ALA A C 1
ATOM 688 O O . ALA A 1 91 ? 1.223 14.562 -7.668 1 98.56 91 ALA A O 1
ATOM 689 N N . ASN A 1 92 ? 0.191 14.461 -9.672 1 98.5 92 ASN A N 1
ATOM 690 C CA . ASN A 1 92 ? -0.987 13.805 -9.117 1 98.5 92 ASN A CA 1
ATOM 691 C C . ASN A 1 92 ? -0.65 12.422 -8.562 1 98.5 92 ASN A C 1
ATOM 693 O O . ASN A 1 92 ? 0.081 11.656 -9.203 1 98.5 92 ASN A O 1
ATOM 697 N N . ALA A 1 93 ? -1.11 12.125 -7.426 1 98.94 93 ALA A N 1
ATOM 698 C CA . ALA A 1 93 ? -0.838 10.852 -6.77 1 98.94 93 ALA A CA 1
ATOM 699 C C . ALA A 1 93 ? -1.981 10.453 -5.84 1 98.94 93 ALA A C 1
ATOM 701 O O . ALA A 1 93 ? -2.852 11.273 -5.535 1 98.94 93 ALA A O 1
ATOM 702 N N . SER A 1 94 ? -2.08 9.242 -5.52 1 98.94 94 SER A N 1
ATOM 703 C CA . SER A 1 94 ? -2.893 8.688 -4.445 1 98.94 94 SER A CA 1
ATOM 704 C C . SER A 1 94 ? -2.021 8.07 -3.354 1 98.94 94 SER A C 1
ATOM 706 O O . SER A 1 94 ? -0.972 7.492 -3.643 1 98.94 94 SER A O 1
ATOM 708 N N . LEU A 1 95 ? -2.379 8.25 -2.135 1 98.94 95 LEU A N 1
ATOM 709 C CA . LEU A 1 95 ? -1.698 7.676 -0.979 1 98.94 95 LEU A CA 1
ATOM 710 C C . LEU A 1 95 ? -2.672 6.879 -0.116 1 98.94 95 LEU A C 1
ATOM 712 O O . LEU A 1 95 ? -3.732 7.387 0.258 1 98.94 95 LEU A O 1
ATOM 716 N N . THR A 1 96 ? -2.371 5.609 0.155 1 98.94 96 THR A N 1
ATOM 717 C CA . THR A 1 96 ? -3.211 4.836 1.061 1 98.94 96 THR A CA 1
ATOM 718 C C . THR A 1 96 ? -2.402 4.324 2.25 1 98.94 96 THR A C 1
ATOM 720 O O . THR A 1 96 ? -1.233 3.961 2.102 1 98.94 96 THR A O 1
ATOM 723 N N . VAL A 1 97 ? -2.961 4.406 3.424 1 98.94 97 VAL A N 1
ATOM 724 C CA . VAL A 1 97 ? -2.416 3.867 4.668 1 98.94 97 VAL A CA 1
ATOM 725 C C . VAL A 1 97 ? -3.467 3.004 5.359 1 98.94 97 VAL A C 1
ATOM 727 O O . VAL A 1 97 ? -4.668 3.26 5.242 1 98.94 97 VAL A O 1
ATOM 730 N N . SER A 1 98 ? -3.041 1.978 6.043 1 98.94 98 SER A N 1
ATOM 731 C CA . SER A 1 98 ? -3.957 1.038 6.68 1 98.94 98 SER A CA 1
ATOM 732 C C . SER A 1 98 ? -3.5 0.697 8.094 1 98.94 98 SER A C 1
ATOM 734 O O . SER A 1 98 ? -2.309 0.502 8.336 1 98.94 98 SER A O 1
ATOM 736 N N . LEU A 1 99 ? -4.453 0.521 9 1 98.88 99 LEU A N 1
ATOM 737 C CA . LEU A 1 99 ? -4.141 0.03 10.336 1 98.88 99 LEU A CA 1
ATOM 738 C C . LEU A 1 99 ? -3.637 -1.408 10.289 1 98.88 99 LEU A C 1
ATOM 740 O O . LEU A 1 99 ? -3.09 -1.914 11.273 1 98.88 99 LEU A O 1
ATOM 744 N N . ALA A 1 100 ? -3.719 -2.064 9.102 1 98.88 100 ALA A N 1
ATOM 745 C CA . ALA A 1 100 ? -3.182 -3.414 8.953 1 98.88 100 ALA A CA 1
ATOM 746 C C . ALA A 1 100 ? -1.679 -3.439 9.219 1 98.88 100 ALA A C 1
ATOM 748 O O . ALA A 1 100 ? -1.107 -4.5 9.492 1 98.88 100 ALA A O 1
ATOM 749 N N . GLN A 1 101 ? -1.021 -2.287 9.117 1 98.81 101 GLN A N 1
ATOM 750 C CA . GLN A 1 101 ? 0.417 -2.256 9.352 1 98.81 101 GLN A CA 1
ATOM 751 C C . GLN A 1 101 ? 0.727 -2.201 10.852 1 98.81 101 GLN A C 1
ATOM 753 O O . GLN A 1 101 ? 1.893 -2.227 11.25 1 98.81 101 GLN A O 1
ATOM 758 N N . THR A 1 102 ? -0.304 -2.025 11.695 1 98.12 102 THR A N 1
ATOM 759 C CA . THR A 1 102 ? -0.212 -2.004 13.148 1 98.12 102 THR A CA 1
ATOM 760 C C . THR A 1 102 ? -0.806 -3.277 13.75 1 98.12 102 THR A C 1
ATOM 762 O O . THR A 1 102 ? -1.423 -4.074 13.039 1 98.12 102 THR A O 1
ATOM 765 N N . PRO A 1 103 ? -0.671 -3.463 15.055 1 97.19 103 PRO A N 1
ATOM 766 C CA . PRO A 1 103 ? -1.288 -4.637 15.68 1 97.19 103 PRO A CA 1
ATOM 767 C C . PRO A 1 103 ? -2.809 -4.527 15.766 1 97.19 103 PRO A C 1
ATOM 769 O O . PRO A 1 103 ? -3.484 -5.504 16.094 1 97.19 103 PRO A O 1
ATOM 772 N N . TYR A 1 104 ? -3.402 -3.406 15.484 1 97.94 104 TYR A N 1
ATOM 773 C CA . TYR A 1 104 ? -4.812 -3.105 15.703 1 97.94 104 TYR A CA 1
ATOM 774 C C . TYR A 1 104 ? -5.703 -4.168 15.078 1 97.94 104 TYR A C 1
ATOM 776 O O . TYR A 1 104 ? -6.531 -4.773 15.758 1 97.94 104 TYR A O 1
ATOM 784 N N . CYS A 1 105 ? -5.523 -4.434 13.797 1 98.56 105 CYS A N 1
ATOM 785 C CA . CYS A 1 105 ? -6.414 -5.332 13.07 1 98.56 105 CYS A CA 1
ATOM 786 C C . CYS A 1 105 ? -6.164 -6.785 13.469 1 98.56 105 CYS A C 1
ATOM 788 O O . CYS A 1 105 ? -7.109 -7.527 13.742 1 98.56 105 CYS A O 1
ATOM 790 N N . LYS A 1 106 ? -4.887 -7.145 13.5 1 97.44 106 LYS A N 1
ATOM 791 C CA . LYS A 1 106 ? -4.547 -8.523 13.836 1 97.44 106 LYS A CA 1
ATOM 792 C C . LYS A 1 106 ? -5.055 -8.898 15.227 1 97.44 106 LYS A C 1
ATOM 794 O O . LYS A 1 106 ? -5.598 -9.984 15.422 1 97.44 106 LYS A O 1
ATOM 799 N N . LYS A 1 107 ? -4.926 -8.008 16.203 1 97.69 107 LYS A N 1
ATOM 800 C CA . LYS A 1 107 ? -5.34 -8.258 17.578 1 97.69 107 LYS A CA 1
ATOM 801 C C . LYS A 1 107 ? -6.852 -8.453 17.672 1 97.69 107 LYS A C 1
ATOM 803 O O . LYS A 1 107 ? -7.344 -9.078 18.625 1 97.69 107 LYS A O 1
ATOM 808 N N . ARG A 1 108 ? -7.562 -7.953 16.719 1 97.69 108 ARG A N 1
ATOM 809 C CA . ARG A 1 108 ? -9.023 -8.016 16.734 1 97.69 108 ARG A CA 1
ATOM 810 C C . ARG A 1 108 ? -9.539 -9.055 15.742 1 97.69 108 ARG A C 1
ATOM 812 O O . ARG A 1 108 ? -10.75 -9.195 15.562 1 97.69 108 ARG A O 1
ATOM 819 N N . GLY A 1 109 ? -8.555 -9.68 15.047 1 97.44 109 GLY A N 1
ATOM 820 C CA . GLY A 1 109 ? -8.914 -10.719 14.094 1 97.44 109 GLY A CA 1
ATOM 821 C C . GLY A 1 109 ? -9.508 -10.164 12.805 1 97.44 109 GLY A C 1
ATOM 822 O O . GLY A 1 109 ? -10.266 -10.852 12.125 1 97.44 109 GLY A O 1
ATOM 823 N N . TYR A 1 110 ? -9.258 -8.852 12.539 1 98.62 110 TYR A N 1
ATOM 824 C CA . TYR A 1 110 ? -9.758 -8.258 11.305 1 98.62 110 TYR A CA 1
ATOM 825 C C . TYR A 1 110 ? -8.828 -8.555 10.141 1 98.62 110 TYR A C 1
ATOM 827 O O . TYR A 1 110 ? -7.625 -8.289 10.219 1 98.62 110 TYR A O 1
ATOM 835 N N . ASP A 1 111 ? -9.406 -9.156 9.062 1 98.81 111 ASP A N 1
ATOM 836 C CA . ASP A 1 111 ? -8.688 -9.227 7.793 1 98.81 111 ASP A CA 1
ATOM 837 C C . ASP A 1 111 ? -8.344 -7.832 7.273 1 98.81 111 ASP A C 1
ATOM 839 O O . ASP A 1 111 ? -9.133 -6.898 7.422 1 98.81 111 ASP A O 1
ATOM 843 N N . PRO A 1 112 ? -7.199 -7.691 6.582 1 98.81 112 PRO A N 1
ATOM 844 C CA . PRO A 1 112 ? -6.828 -6.375 6.062 1 98.81 112 PRO A CA 1
ATOM 845 C C . PRO A 1 112 ? -7.875 -5.801 5.113 1 98.81 112 PRO A C 1
ATOM 847 O O . PRO A 1 112 ? -7.977 -4.578 4.965 1 98.81 112 PRO A O 1
ATOM 850 N N . GLN A 1 113 ? -8.664 -6.621 4.477 1 98.69 113 GLN A N 1
ATOM 851 C CA . GLN A 1 113 ? -9.695 -6.16 3.549 1 98.69 113 GLN A CA 1
ATOM 852 C C . GLN A 1 113 ? -11.039 -5.996 4.254 1 98.69 113 GLN A C 1
ATOM 854 O O . GLN A 1 113 ? -12.016 -5.559 3.643 1 98.69 113 GLN A O 1
ATOM 859 N N . ASN A 1 114 ? -11.164 -6.414 5.547 1 98.5 114 ASN A N 1
ATOM 860 C CA . ASN A 1 114 ? -12.344 -6.148 6.355 1 98.5 114 ASN A CA 1
ATOM 861 C C . ASN A 1 114 ? -12.508 -4.656 6.641 1 98.5 114 ASN A C 1
ATOM 863 O O . ASN A 1 114 ? -11.562 -4 7.086 1 98.5 114 ASN A O 1
ATOM 867 N N . PRO A 1 115 ? -13.719 -4.102 6.367 1 98.06 115 PRO A N 1
ATOM 868 C CA . PRO A 1 115 ? -13.898 -2.662 6.578 1 98.06 115 PRO A CA 1
ATOM 869 C C . PRO A 1 115 ? -13.547 -2.227 8 1 98.06 115 PRO A C 1
ATOM 871 O O . PRO A 1 115 ? -13.195 -1.064 8.227 1 98.06 115 PRO A O 1
ATOM 874 N N . LEU A 1 116 ? -13.547 -3.121 8.938 1 98.5 116 LEU A N 1
ATOM 875 C CA . LEU A 1 116 ? -13.227 -2.77 10.312 1 98.5 116 LEU A CA 1
ATOM 876 C C . LEU A 1 116 ? -11.727 -2.555 10.484 1 98.5 116 LEU A C 1
ATOM 878 O O . LEU A 1 116 ? -11.281 -1.982 11.484 1 98.5 116 LEU A O 1
ATOM 882 N N . CYS A 1 117 ? -10.914 -3.1 9.648 1 98.69 117 CYS A N 1
ATOM 883 C CA . CYS A 1 117 ? -9.508 -2.738 9.562 1 98.69 117 CYS A CA 1
ATOM 884 C C . CYS A 1 117 ? -9.32 -1.456 8.758 1 98.69 117 CYS A C 1
ATOM 886 O O . CYS A 1 117 ? -9.062 -1.503 7.555 1 98.69 117 CYS A O 1
ATOM 888 N N . ALA A 1 118 ? -9.383 -0.361 9.391 1 98.81 118 ALA A N 1
ATOM 889 C CA . ALA A 1 118 ? -9.57 0.944 8.758 1 98.81 118 ALA A CA 1
ATOM 890 C C . ALA A 1 118 ? -8.367 1.31 7.895 1 98.81 118 ALA A C 1
ATOM 892 O O . ALA A 1 118 ? -7.219 1.074 8.281 1 98.81 118 ALA A O 1
ATOM 893 N N . HIS A 1 119 ? -8.625 1.781 6.766 1 98.81 119 HIS A N 1
ATOM 894 C CA . HIS A 1 119 ? -7.609 2.387 5.918 1 98.81 119 HIS A CA 1
ATOM 895 C C . HIS A 1 119 ? -8.141 3.631 5.215 1 98.81 119 HIS A C 1
ATOM 897 O O . HIS A 1 119 ? -9.359 3.828 5.129 1 98.81 119 HIS A O 1
ATOM 903 N N . ILE A 1 120 ? -7.27 4.5 4.871 1 98.88 120 ILE A N 1
ATOM 904 C CA . ILE A 1 120 ? -7.555 5.805 4.285 1 98.88 120 ILE A CA 1
ATOM 905 C C . ILE A 1 120 ? -6.949 5.887 2.887 1 98.88 120 ILE A C 1
ATOM 907 O O . ILE A 1 120 ? -5.832 5.418 2.658 1 98.88 120 ILE A O 1
ATOM 911 N N . ILE A 1 121 ? -7.691 6.457 1.994 1 98.81 121 ILE A N 1
ATOM 912 C CA . ILE A 1 121 ? -7.215 6.758 0.648 1 98.81 121 ILE A CA 1
ATOM 913 C C . ILE A 1 121 ? -7.23 8.266 0.418 1 98.81 121 ILE A C 1
ATOM 915 O O . ILE A 1 121 ? -8.273 8.914 0.563 1 98.81 121 ILE A O 1
ATOM 919 N N . PHE A 1 122 ? -6.086 8.773 0.055 1 98.88 122 PHE A N 1
ATOM 920 C CA . PHE A 1 122 ? -5.949 10.18 -0.314 1 98.88 122 PHE A CA 1
ATOM 921 C C . PHE A 1 122 ? -5.73 10.328 -1.815 1 98.88 122 PHE A C 1
ATOM 923 O O . PHE A 1 122 ? -5.059 9.5 -2.434 1 98.88 122 PHE A O 1
ATOM 930 N N . SER A 1 123 ? -6.297 11.336 -2.348 1 98.69 123 SER A N 1
ATOM 931 C CA . SER A 1 123 ? -5.902 11.844 -3.654 1 98.69 123 SER A CA 1
ATOM 932 C C . SER A 1 123 ? -5.414 13.289 -3.559 1 98.69 123 SER A C 1
ATOM 934 O O . SER A 1 123 ? -5.906 14.062 -2.734 1 98.69 123 SER A O 1
ATOM 936 N N . GLY A 1 124 ? -4.457 13.602 -4.324 1 98.81 124 GLY A N 1
ATOM 937 C CA . GLY A 1 124 ? -3.91 14.953 -4.379 1 98.81 124 GLY A CA 1
ATOM 938 C C . GLY A 1 124 ? -2.623 15.039 -5.172 1 98.81 124 GLY A C 1
ATOM 939 O O . GLY A 1 124 ? -2.512 14.461 -6.254 1 98.81 124 GLY A O 1
ATOM 940 N N . THR A 1 125 ? -1.706 15.891 -4.688 1 98.88 125 THR A N 1
ATOM 941 C CA . THR A 1 125 ? -0.41 16.078 -5.328 1 98.88 125 THR A CA 1
ATOM 942 C C . THR A 1 125 ? 0.718 16 -4.305 1 98.88 125 THR A C 1
ATOM 944 O O . THR A 1 125 ? 0.486 16.172 -3.105 1 98.88 125 THR A O 1
ATOM 947 N N . VAL A 1 126 ? 1.888 15.695 -4.754 1 98.94 126 VAL A N 1
ATOM 948 C CA . VAL A 1 126 ? 3.09 15.719 -3.928 1 98.94 126 VAL A CA 1
ATOM 949 C C . VAL A 1 126 ? 3.979 16.891 -4.34 1 98.94 126 VAL A C 1
ATOM 951 O O . VAL A 1 126 ? 4.309 17.047 -5.52 1 98.94 126 VAL A O 1
ATOM 954 N N . ASP A 1 127 ? 4.336 17.656 -3.33 1 98.38 127 ASP A N 1
ATOM 955 C CA . ASP A 1 127 ? 5.184 18.812 -3.604 1 98.38 127 ASP A CA 1
ATOM 956 C C . ASP A 1 127 ? 6.332 18.906 -2.604 1 98.38 127 ASP A C 1
ATOM 958 O O . ASP A 1 127 ? 6.168 18.562 -1.43 1 98.38 127 ASP A O 1
ATOM 962 N N . LYS A 1 128 ? 7.477 19.406 -3.109 1 98.75 128 LYS A N 1
ATOM 963 C CA . LYS A 1 128 ? 8.547 19.781 -2.191 1 98.75 128 LYS A CA 1
ATOM 964 C C . LYS A 1 128 ? 8.109 20.891 -1.251 1 98.75 128 LYS A C 1
ATOM 966 O O . LYS A 1 128 ? 7.465 21.859 -1.68 1 98.75 128 LYS A O 1
A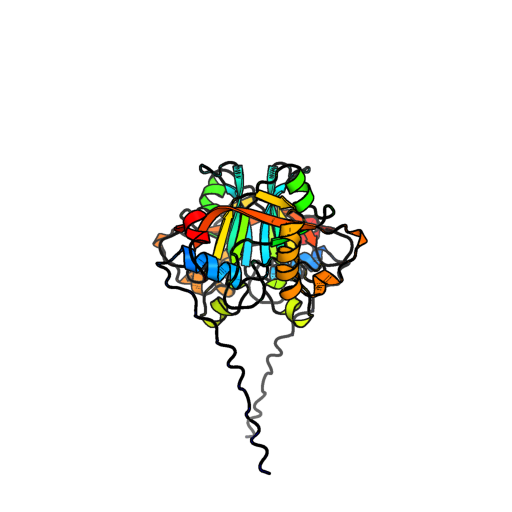TOM 971 N N . VAL A 1 129 ? 8.383 20.75 0.02 1 98.81 129 VAL A N 1
ATOM 972 C CA . VAL A 1 129 ? 7.969 21.781 0.966 1 98.81 129 VAL A CA 1
ATOM 973 C C . VAL A 1 129 ? 8.961 22.938 0.929 1 98.81 129 VAL A C 1
ATOM 975 O O . VAL A 1 129 ? 10.117 22.766 0.53 1 98.81 129 VAL A O 1
ATOM 978 N N . ASN A 1 130 ? 8.492 24.125 1.328 1 98.56 130 ASN A N 1
ATOM 979 C CA . ASN A 1 130 ? 9.406 25.266 1.419 1 98.56 130 ASN A CA 1
ATOM 980 C C . ASN A 1 130 ? 10.312 25.156 2.643 1 98.56 130 ASN A C 1
ATOM 982 O O . ASN A 1 130 ? 10.148 24.266 3.469 1 98.56 130 ASN A O 1
ATOM 986 N N . ASP A 1 131 ? 11.211 26.078 2.795 1 98.12 131 ASP A N 1
ATOM 987 C CA . ASP A 1 131 ? 12.25 26.031 3.824 1 98.12 131 ASP A CA 1
ATOM 988 C C . ASP A 1 131 ? 11.633 26.078 5.223 1 98.12 131 ASP A C 1
ATOM 990 O O . ASP A 1 131 ? 12.094 25.391 6.137 1 98.12 131 ASP A O 1
ATOM 994 N N . THR A 1 132 ? 10.703 26.844 5.375 1 98.5 132 THR A N 1
ATOM 995 C CA . THR A 1 132 ? 10.07 26.984 6.68 1 98.5 132 THR A CA 1
ATOM 996 C C . THR A 1 132 ? 9.359 25.703 7.082 1 98.5 132 THR A C 1
ATOM 998 O O . THR A 1 132 ? 9.547 25.203 8.188 1 98.5 132 THR A O 1
ATOM 1001 N N . GLU A 1 133 ? 8.562 25.172 6.152 1 98.62 133 GLU A N 1
ATOM 1002 C CA . GLU A 1 133 ? 7.824 23.953 6.434 1 98.62 133 GLU A CA 1
ATOM 1003 C C . GLU A 1 133 ? 8.758 22.75 6.547 1 98.62 133 GLU A C 1
ATOM 1005 O O . GLU A 1 133 ? 8.43 21.766 7.199 1 98.62 133 GLU A O 1
ATOM 1010 N N . ALA A 1 134 ? 9.914 22.844 5.941 1 98.81 134 ALA A N 1
ATOM 1011 C CA . ALA A 1 134 ? 10.875 21.734 5.969 1 98.81 134 ALA A CA 1
ATOM 1012 C C . ALA A 1 134 ? 11.344 21.469 7.395 1 98.81 134 ALA A C 1
ATOM 1014 O O . ALA A 1 134 ? 11.656 20.328 7.738 1 98.81 134 ALA A O 1
ATOM 1015 N N . VAL A 1 135 ? 11.398 22.469 8.203 1 98.62 135 VAL A N 1
ATOM 1016 C CA . VAL A 1 135 ? 11.812 22.297 9.594 1 98.62 135 VAL A CA 1
ATOM 1017 C C . VAL A 1 135 ? 10.867 21.344 10.312 1 98.62 135 VAL A C 1
ATOM 1019 O O . VAL A 1 135 ? 11.312 20.375 10.945 1 98.62 135 VAL A O 1
ATOM 1022 N N . PHE A 1 136 ? 9.586 21.594 10.18 1 98.44 136 PHE A N 1
ATOM 1023 C CA . PHE A 1 136 ? 8.602 20.734 10.82 1 98.44 136 PHE A CA 1
ATOM 1024 C C . PHE A 1 136 ? 8.578 19.359 10.156 1 98.44 136 PHE A C 1
ATOM 1026 O O . PHE A 1 136 ? 8.461 18.344 10.836 1 98.44 136 PHE A O 1
ATOM 1033 N N . ALA A 1 137 ? 8.609 19.297 8.805 1 98.88 137 ALA A N 1
ATOM 1034 C CA . ALA A 1 137 ? 8.617 18.016 8.086 1 98.88 137 ALA A CA 1
ATOM 1035 C C . ALA A 1 137 ? 9.781 17.141 8.547 1 98.88 137 ALA A C 1
ATOM 1037 O O . ALA A 1 137 ? 9.609 15.938 8.75 1 98.88 137 ALA A O 1
ATOM 1038 N N . LYS A 1 138 ? 10.93 17.781 8.711 1 98.88 138 LYS A N 1
ATOM 1039 C CA . LYS A 1 138 ? 12.102 17.062 9.203 1 98.88 138 LYS A CA 1
ATOM 1040 C C . LYS A 1 138 ? 11.852 16.484 10.594 1 98.88 138 LYS A C 1
ATOM 1042 O O . LYS A 1 138 ? 12.133 15.312 10.844 1 98.88 138 LYS A O 1
ATOM 1047 N N . LEU A 1 139 ? 11.367 17.297 11.484 1 98.62 139 LEU A N 1
ATOM 1048 C CA . LEU A 1 139 ? 11.055 16.844 12.836 1 98.62 139 LEU A CA 1
ATOM 1049 C C . LEU A 1 139 ? 10.062 15.688 12.805 1 98.62 139 LEU A C 1
ATOM 1051 O O . LEU A 1 139 ? 10.266 14.672 13.477 1 98.62 139 LEU A O 1
ATOM 1055 N N . ALA A 1 140 ? 8.992 15.836 12.039 1 98.69 140 ALA A N 1
ATOM 1056 C CA . ALA A 1 140 ? 7.957 14.812 11.914 1 98.69 140 ALA A CA 1
ATOM 1057 C C . ALA A 1 140 ? 8.555 13.484 11.445 1 98.69 140 ALA A C 1
ATOM 1059 O O . ALA A 1 140 ? 8.359 12.445 12.078 1 98.69 140 ALA A O 1
ATOM 1060 N N . LEU A 1 141 ? 9.367 13.531 10.359 1 98.94 141 LEU A N 1
ATOM 1061 C CA . LEU A 1 141 ? 9.883 12.32 9.727 1 98.94 141 LEU A CA 1
ATOM 1062 C C . LEU A 1 141 ? 11.008 11.719 10.562 1 98.94 141 LEU A C 1
ATOM 1064 O O . LEU A 1 141 ? 11.008 10.516 10.844 1 98.94 141 LEU A O 1
ATOM 1068 N N . PHE A 1 142 ? 11.93 12.523 11.047 1 98.88 142 PHE A N 1
ATOM 1069 C CA . PHE A 1 142 ? 13.117 11.977 11.688 1 98.88 142 PHE A CA 1
ATOM 1070 C C . PHE A 1 142 ? 12.797 11.469 13.086 1 98.88 142 PHE A C 1
ATOM 1072 O O . PHE A 1 142 ? 13.492 10.586 13.609 1 98.88 142 PHE A O 1
ATOM 1079 N N . SER A 1 143 ? 11.75 11.961 13.742 1 98.56 143 SER A N 1
ATOM 1080 C CA . SER A 1 143 ? 11.344 11.438 15.047 1 98.56 143 SER A CA 1
ATOM 1081 C C . SER A 1 143 ? 10.727 10.047 14.914 1 98.56 143 SER A C 1
ATOM 1083 O O . SER A 1 143 ? 10.914 9.195 15.781 1 98.56 143 SER A O 1
ATOM 1085 N N . ARG A 1 144 ? 10.047 9.812 13.789 1 98.25 144 ARG A N 1
ATOM 1086 C CA . ARG A 1 144 ? 9.375 8.531 13.602 1 98.25 144 ARG A CA 1
ATOM 1087 C C . ARG A 1 144 ? 10.234 7.578 12.781 1 98.25 144 ARG A C 1
ATOM 1089 O O . ARG A 1 144 ? 10.039 6.359 12.828 1 98.25 144 ARG A O 1
ATOM 1096 N N . HIS A 1 145 ? 11.133 8.125 11.992 1 98.81 145 HIS A N 1
ATOM 1097 C CA . HIS A 1 145 ? 12.047 7.383 11.133 1 98.81 145 HIS A CA 1
ATOM 1098 C C . HIS A 1 145 ? 13.484 7.82 11.359 1 98.81 145 HIS A C 1
ATOM 1100 O O . HIS A 1 145 ? 14.109 8.406 10.469 1 98.81 145 HIS A O 1
ATOM 1106 N N . PRO A 1 146 ? 14.039 7.465 12.477 1 98.5 146 PRO A N 1
ATOM 1107 C CA . PRO A 1 146 ? 15.328 8.039 12.875 1 98.5 146 PRO A CA 1
ATOM 1108 C C . PRO A 1 146 ? 16.453 7.684 11.914 1 98.5 146 PRO A C 1
ATOM 1110 O O . PRO A 1 146 ? 17.422 8.445 11.773 1 98.5 146 PRO A O 1
ATOM 1113 N N . GLU A 1 147 ? 16.359 6.613 11.188 1 98.19 147 GLU A N 1
ATOM 1114 C CA . GLU A 1 147 ? 17.453 6.23 10.297 1 98.19 147 GLU A CA 1
ATOM 1115 C C . GLU A 1 147 ? 17.578 7.203 9.125 1 98.19 147 GLU A C 1
ATOM 1117 O O . GLU A 1 147 ? 18.625 7.289 8.484 1 98.19 147 GLU A O 1
ATOM 1122 N N . MET A 1 148 ? 16.531 7.906 8.852 1 98.62 148 MET A N 1
ATOM 1123 C CA . MET A 1 148 ? 16.547 8.844 7.73 1 98.62 148 MET A CA 1
ATOM 1124 C C . MET A 1 148 ? 17.672 9.859 7.871 1 98.62 148 MET A C 1
ATOM 1126 O O . MET A 1 148 ? 18.25 10.297 6.875 1 98.62 148 MET A O 1
ATOM 1130 N N . ALA A 1 149 ? 17.969 10.234 9.07 1 98.44 149 ALA A N 1
ATOM 1131 C CA . ALA A 1 149 ? 18.984 11.25 9.336 1 98.44 149 ALA A CA 1
ATOM 1132 C C . ALA A 1 149 ? 20.359 10.797 8.859 1 98.44 149 ALA A C 1
ATOM 1134 O O . ALA A 1 149 ? 21.234 11.617 8.602 1 98.44 149 ALA A O 1
ATOM 1135 N N . SER A 1 150 ? 20.5 9.477 8.703 1 98.12 150 SER A N 1
ATOM 1136 C CA . SER A 1 150 ? 21.812 8.945 8.375 1 98.12 150 SER A CA 1
ATOM 1137 C C . SER A 1 150 ? 21.875 8.492 6.918 1 98.12 150 SER A C 1
ATOM 1139 O O . SER A 1 150 ? 22.906 7.965 6.469 1 98.12 150 SER A O 1
ATOM 1141 N N . TRP A 1 151 ? 20.812 8.672 6.148 1 98.12 151 TRP A N 1
ATOM 1142 C CA . TRP A 1 151 ? 20.797 8.234 4.758 1 98.12 151 TRP A CA 1
ATOM 1143 C C . TRP A 1 151 ? 21.828 9.016 3.938 1 98.12 151 TRP A C 1
ATOM 1145 O O . TRP A 1 151 ? 22.156 10.164 4.27 1 98.12 151 TRP A O 1
ATOM 1155 N N . PRO A 1 152 ? 22.391 8.398 2.9 1 97.06 152 PRO A N 1
ATOM 1156 C CA . PRO A 1 152 ? 23.5 9.008 2.168 1 97.06 152 PRO A CA 1
ATOM 1157 C C . PRO A 1 152 ? 23.172 10.398 1.641 1 97.06 152 PRO A C 1
ATOM 1159 O O . PRO A 1 152 ? 22.203 10.57 0.891 1 97.06 152 PRO A O 1
ATOM 1162 N N . ARG A 1 153 ? 23.953 11.312 1.896 1 96.44 153 ARG A N 1
ATOM 1163 C CA . ARG A 1 153 ? 23.719 12.711 1.563 1 96.44 153 ARG A CA 1
ATOM 1164 C C . ARG A 1 153 ? 23.734 12.93 0.054 1 96.44 153 ARG A C 1
ATOM 1166 O O . ARG A 1 153 ? 23.062 13.828 -0.457 1 96.44 153 ARG A O 1
ATOM 1173 N N . ASP A 1 154 ? 24.422 12.133 -0.65 1 97.12 154 ASP A N 1
ATOM 1174 C CA . ASP A 1 154 ? 24.594 12.336 -2.086 1 97.12 154 ASP A CA 1
ATOM 1175 C C . ASP A 1 154 ? 23.328 11.969 -2.848 1 97.12 154 ASP A C 1
ATOM 1177 O O . ASP A 1 154 ? 23.25 12.156 -4.062 1 97.12 154 ASP A O 1
ATOM 1181 N N . HIS A 1 155 ? 22.297 11.5 -2.148 1 97.5 155 HIS A N 1
ATOM 1182 C CA . HIS A 1 155 ? 21.016 11.219 -2.791 1 97.5 155 HIS A CA 1
ATOM 1183 C C . HIS A 1 155 ? 20.172 12.477 -2.904 1 97.5 155 HIS A C 1
ATOM 1185 O O . HIS A 1 155 ? 19.094 12.461 -3.514 1 97.5 155 HIS A O 1
ATOM 1191 N N . ASN A 1 156 ? 20.672 13.586 -2.346 1 98.12 156 ASN A N 1
ATOM 1192 C CA . ASN A 1 156 ? 19.984 14.875 -2.434 1 98.12 156 ASN A CA 1
ATOM 1193 C C . ASN A 1 156 ? 18.531 14.773 -2.004 1 98.12 156 ASN A C 1
ATOM 1195 O O . ASN A 1 156 ? 17.625 15.195 -2.734 1 98.12 156 ASN A O 1
ATOM 1199 N N . TRP A 1 157 ? 18.391 14.305 -0.806 1 98.75 157 TRP A N 1
ATOM 1200 C CA . TRP A 1 157 ? 17.062 14.125 -0.235 1 98.75 157 TRP A CA 1
ATOM 1201 C C . TRP A 1 157 ? 16.359 15.461 -0.051 1 98.75 157 TRP A C 1
ATOM 1203 O O . TRP A 1 157 ? 17 16.469 0.229 1 98.75 157 TRP A O 1
ATOM 1213 N N . PHE A 1 158 ? 15.039 15.43 -0.214 1 98.88 158 PHE A N 1
ATOM 1214 C CA . PHE A 1 158 ? 14.242 16.609 0.077 1 98.88 158 PHE A CA 1
ATOM 1215 C C . PHE A 1 158 ? 12.938 16.219 0.773 1 98.88 158 PHE A C 1
ATOM 1217 O O . PHE A 1 158 ? 12.461 15.102 0.619 1 98.88 158 PHE A O 1
ATOM 1224 N N . PHE A 1 159 ? 12.438 17.125 1.584 1 98.94 159 PHE A N 1
ATOM 1225 C CA . PHE A 1 159 ? 11.172 16.953 2.275 1 98.94 159 PHE A CA 1
ATOM 1226 C C . PHE A 1 159 ? 10.008 17.359 1.384 1 98.94 159 PHE A C 1
ATOM 1228 O O . PHE A 1 159 ? 10.047 18.422 0.752 1 98.94 159 PHE A O 1
ATOM 1235 N N . ALA A 1 160 ? 9.047 16.5 1.31 1 98.94 160 ALA A N 1
ATOM 1236 C CA . ALA A 1 160 ? 7.84 16.75 0.524 1 98.94 160 ALA A CA 1
ATOM 1237 C C . ALA A 1 160 ? 6.586 16.547 1.37 1 98.94 160 ALA A C 1
ATOM 1239 O O . ALA A 1 160 ? 6.652 16 2.473 1 98.94 160 ALA A O 1
ATOM 1240 N N . LYS A 1 161 ? 5.492 17.047 0.928 1 98.94 161 LYS A N 1
ATOM 1241 C CA . LYS A 1 161 ? 4.199 16.781 1.554 1 98.94 161 LYS A CA 1
ATOM 1242 C C . LYS A 1 161 ? 3.176 16.312 0.528 1 98.94 161 LYS A C 1
ATOM 1244 O O . LYS A 1 161 ? 3.307 16.594 -0.665 1 98.94 161 LYS A O 1
ATOM 1249 N N . PHE A 1 162 ? 2.252 15.586 0.928 1 98.94 162 PHE A N 1
ATOM 1250 C CA . PHE A 1 162 ? 1.07 15.242 0.149 1 98.94 162 PHE A CA 1
ATOM 1251 C C . PHE A 1 162 ? -0.026 16.281 0.331 1 98.94 162 PHE A C 1
ATOM 1253 O O . PHE A 1 162 ? -0.585 16.422 1.421 1 98.94 162 PHE A O 1
ATOM 1260 N N . ASN A 1 163 ? -0.301 17.062 -0.747 1 98.88 163 ASN A N 1
ATOM 1261 C CA . ASN A 1 163 ? -1.416 18.016 -0.75 1 98.88 163 ASN A CA 1
ATOM 1262 C C . ASN A 1 163 ? -2.744 17.297 -1.007 1 98.88 163 ASN A C 1
ATOM 1264 O O . ASN A 1 163 ? -3.059 16.953 -2.146 1 98.88 163 ASN A O 1
ATOM 1268 N N . ILE A 1 164 ? -3.564 17.234 0.018 1 98.81 164 ILE A N 1
ATOM 1269 C CA . ILE A 1 164 ? -4.77 16.406 -0.022 1 98.81 164 ILE A CA 1
ATOM 1270 C C . ILE A 1 164 ? -5.898 17.188 -0.699 1 98.81 164 ILE A C 1
ATOM 1272 O O . ILE A 1 164 ? -6.215 18.312 -0.301 1 98.81 164 ILE A O 1
ATOM 1276 N N . THR A 1 165 ? -6.5 16.578 -1.718 1 98.56 165 THR A N 1
ATOM 1277 C CA . THR A 1 165 ? -7.672 17.172 -2.354 1 98.56 165 THR A CA 1
ATOM 1278 C C . THR A 1 165 ? -8.914 16.312 -2.088 1 98.56 165 THR A C 1
ATOM 1280 O O . THR A 1 165 ? -10.031 16.844 -2.057 1 98.56 165 THR A O 1
ATOM 1283 N N . ASN A 1 166 ? -8.789 15.016 -1.947 1 98.44 166 ASN A N 1
ATOM 1284 C CA . ASN A 1 166 ? -9.875 14.086 -1.657 1 98.44 166 ASN A CA 1
ATOM 1285 C C . ASN A 1 166 ? -9.469 13.062 -0.597 1 98.44 166 ASN A C 1
ATOM 1287 O O . ASN A 1 166 ? -8.305 12.664 -0.527 1 98.44 166 ASN A O 1
ATOM 1291 N N . ILE A 1 167 ? -10.453 12.656 0.213 1 98.62 167 ILE A N 1
ATOM 1292 C CA . ILE A 1 167 ? -10.227 11.68 1.271 1 98.62 167 ILE A CA 1
ATOM 1293 C C . ILE A 1 167 ? -11.367 10.664 1.285 1 98.62 167 ILE A C 1
ATOM 1295 O O . ILE A 1 167 ? -12.539 11.039 1.328 1 98.62 167 ILE A O 1
ATOM 1299 N N . TRP A 1 168 ? -11.039 9.445 1.281 1 98.06 168 TRP A N 1
ATOM 1300 C CA . TRP A 1 168 ? -11.984 8.359 1.507 1 98.06 168 TRP A CA 1
ATOM 1301 C C . TRP A 1 168 ? -11.594 7.543 2.732 1 98.06 168 TRP A C 1
ATOM 1303 O O . TRP A 1 168 ? -10.406 7.254 2.941 1 98.06 168 TRP A O 1
ATOM 1313 N N . VAL A 1 169 ? -12.578 7.242 3.508 1 98.69 169 VAL A N 1
ATOM 1314 C CA . VAL A 1 169 ? -12.391 6.496 4.746 1 98.69 169 VAL A CA 1
ATOM 1315 C C . VAL A 1 169 ? -13.141 5.168 4.672 1 98.69 169 VAL A C 1
ATOM 1317 O O . VAL A 1 169 ? -14.359 5.148 4.465 1 98.69 169 VAL A O 1
ATOM 1320 N N . LEU A 1 170 ? -12.461 4.117 4.707 1 98.44 170 LEU A N 1
ATOM 1321 C CA . LEU A 1 170 ? -13.031 2.789 4.891 1 98.44 170 LEU A CA 1
ATOM 1322 C C . LEU A 1 170 ? -12.773 2.271 6.301 1 98.44 170 LEU A C 1
ATOM 1324 O O . LEU A 1 170 ? -11.656 1.851 6.617 1 98.44 170 LEU A O 1
ATOM 1328 N N . ASP A 1 171 ? -13.844 2.293 7.133 1 98.38 171 ASP A N 1
ATOM 1329 C CA . ASP A 1 171 ? -13.594 2.002 8.539 1 98.38 171 ASP A CA 1
ATOM 1330 C C . ASP A 1 171 ? -14.742 1.197 9.148 1 98.38 171 ASP A C 1
ATOM 1332 O O . ASP A 1 171 ? -14.656 0.75 10.297 1 98.38 171 ASP A O 1
ATOM 1336 N N . TYR A 1 172 ? -15.797 1.06 8.477 1 97.5 172 TYR A N 1
ATOM 1337 C CA . TYR A 1 172 ? -17 0.384 8.93 1 97.5 172 TYR A CA 1
ATOM 1338 C C . TYR A 1 172 ? -17.828 -0.103 7.746 1 97.5 172 TYR A C 1
ATOM 1340 O O . TYR A 1 172 ? -17.516 0.197 6.594 1 97.5 172 TYR A O 1
ATOM 1348 N N . PHE A 1 173 ? -18.797 -0.867 8.039 1 95.31 173 PHE A N 1
ATOM 1349 C CA . PHE A 1 173 ? -19.688 -1.383 6.996 1 95.31 173 PHE A CA 1
ATOM 1350 C C . PHE A 1 173 ? -20.531 -0.263 6.398 1 95.31 173 PHE A C 1
ATOM 1352 O O . PHE A 1 173 ? -20.906 0.68 7.098 1 95.31 173 PHE A O 1
ATOM 1359 N N . GLY A 1 174 ? -20.766 -0.337 5.125 1 91.81 174 GLY A N 1
ATOM 1360 C CA . GLY A 1 174 ? -21.578 0.668 4.465 1 91.81 174 GLY A CA 1
ATOM 1361 C C . GLY A 1 174 ? -20.859 1.391 3.35 1 91.81 174 GLY A C 1
ATOM 1362 O O . GLY A 1 174 ? -21.375 2.359 2.789 1 91.81 174 GLY A O 1
ATOM 1363 N N . GLY A 1 175 ? -19.672 1.002 3.029 1 89.94 175 GLY A N 1
ATOM 1364 C CA . GLY A 1 175 ? -18.953 1.557 1.902 1 89.94 175 GLY A CA 1
ATOM 1365 C C . GLY A 1 175 ? -18.047 2.715 2.287 1 89.94 175 GLY A C 1
ATOM 1366 O O . GLY A 1 175 ? -17.969 3.088 3.459 1 89.94 175 GLY A O 1
ATOM 1367 N N . LEU A 1 176 ? -17.391 3.324 1.324 1 94 176 LEU A N 1
ATOM 1368 C CA . LEU A 1 176 ? -16.453 4.43 1.493 1 94 176 LEU A CA 1
ATOM 1369 C C . LEU A 1 176 ? -17.172 5.684 1.985 1 94 176 LEU A C 1
ATOM 1371 O O . LEU A 1 176 ? -18.25 6.008 1.503 1 94 176 LEU A O 1
ATOM 1375 N N . LYS A 1 177 ? -16.594 6.332 2.967 1 97.44 177 LYS A N 1
ATOM 1376 C CA . LYS A 1 177 ? -17.047 7.656 3.387 1 97.44 177 LYS A CA 1
ATOM 1377 C C . LYS A 1 177 ? -16.125 8.742 2.822 1 97.44 177 LYS A C 1
ATOM 1379 O O . LYS A 1 177 ? -14.906 8.586 2.805 1 97.44 177 LYS A O 1
ATOM 1384 N N . THR A 1 178 ? -16.812 9.773 2.371 1 97.25 178 THR A N 1
ATOM 1385 C CA . THR A 1 178 ? -16.062 10.914 1.882 1 97.25 178 THR A CA 1
ATOM 1386 C C . THR A 1 178 ? -15.875 11.953 2.982 1 97.25 178 THR A C 1
ATOM 1388 O O . THR A 1 178 ? -16.828 12.289 3.691 1 97.25 178 THR A O 1
ATOM 1391 N N . VAL A 1 179 ? -14.641 12.375 3.172 1 98.5 179 VAL A N 1
ATOM 1392 C CA . VAL A 1 179 ? -14.281 13.469 4.07 1 98.5 179 VAL A CA 1
ATOM 1393 C C . VAL A 1 179 ? -13.617 14.594 3.277 1 98.5 179 VAL A C 1
ATOM 1395 O O . VAL A 1 179 ? -12.711 14.344 2.477 1 98.5 179 VAL A O 1
ATOM 1398 N N . THR A 1 180 ? -14.055 15.836 3.455 1 98.38 180 THR A N 1
ATOM 1399 C CA . THR A 1 180 ? -13.383 16.953 2.789 1 98.38 180 THR A CA 1
ATOM 1400 C C . THR A 1 180 ? -12.094 17.312 3.514 1 98.38 180 THR A C 1
ATOM 1402 O O . THR A 1 180 ? -11.961 17.078 4.715 1 98.38 180 THR A O 1
ATOM 1405 N N . PRO A 1 181 ? -11.211 17.938 2.756 1 98.62 181 PRO A N 1
ATOM 1406 C CA . PRO A 1 181 ? -10.008 18.422 3.436 1 98.62 181 PRO A CA 1
ATOM 1407 C C . PRO A 1 181 ? -10.328 19.406 4.566 1 98.62 181 PRO A C 1
ATOM 1409 O O . PRO A 1 181 ? -9.664 19.391 5.609 1 98.62 181 PRO A O 1
ATOM 1412 N N . GLN A 1 182 ? -11.312 20.219 4.395 1 98.5 182 GLN A N 1
ATOM 1413 C CA . GLN A 1 182 ? -11.703 21.172 5.438 1 98.5 182 GLN A CA 1
ATOM 1414 C C . GLN A 1 182 ? -12.133 20.438 6.707 1 98.5 182 GLN A C 1
ATOM 1416 O O . GLN A 1 182 ? -11.688 20.781 7.809 1 98.5 182 GLN A O 1
ATOM 1421 N N . GLU A 1 183 ? -13.008 19.422 6.566 1 98.5 183 GLU A N 1
ATOM 1422 C CA . GLU A 1 183 ? -13.438 18.609 7.707 1 98.5 183 GLU A CA 1
ATOM 1423 C C . GLU A 1 183 ? -12.25 17.922 8.367 1 98.5 183 GLU A C 1
ATOM 1425 O O . GLU A 1 183 ? -12.141 17.891 9.594 1 98.5 183 GLU A O 1
ATOM 1430 N N . TYR A 1 184 ? -11.398 17.438 7.578 1 98.62 184 TYR A N 1
ATOM 1431 C CA . TYR A 1 184 ? -10.227 16.688 8.008 1 98.62 184 TYR A CA 1
ATOM 1432 C C . TYR A 1 184 ? -9.305 17.547 8.859 1 98.62 184 TYR A C 1
ATOM 1434 O O . TYR A 1 184 ? -8.914 17.156 9.961 1 98.62 184 TYR A O 1
ATOM 1442 N N . TYR A 1 185 ? -9.039 18.688 8.398 1 98.12 185 TYR A N 1
ATOM 1443 C CA . TYR A 1 185 ? -8.055 19.531 9.07 1 98.12 185 TYR A CA 1
ATOM 1444 C C . TYR A 1 185 ? -8.688 20.266 10.25 1 98.12 185 TYR A C 1
ATOM 1446 O O . TYR A 1 185 ? -7.977 20.828 11.094 1 98.12 185 TYR A O 1
ATOM 1454 N N . ASN A 1 186 ? -10.008 20.219 10.375 1 96.94 186 ASN A N 1
ATOM 1455 C CA . ASN A 1 186 ? -10.711 20.938 11.438 1 96.94 186 ASN A CA 1
ATOM 1456 C C . ASN A 1 186 ? -10.836 20.078 12.703 1 96.94 186 ASN A C 1
ATOM 1458 O O . ASN A 1 186 ? -11.391 20.531 13.703 1 96.94 186 ASN A O 1
ATOM 1462 N N . VAL A 1 187 ? -10.344 18.859 12.617 1 94.25 187 VAL A N 1
ATOM 1463 C CA . VAL A 1 187 ? -10.445 17.984 13.781 1 94.25 187 VAL A CA 1
ATOM 1464 C C . VAL A 1 187 ? -9.055 17.516 14.195 1 94.25 187 VAL A C 1
ATOM 1466 O O . VAL A 1 187 ? -8.094 17.672 13.438 1 94.25 187 VAL A O 1
ATOM 1469 N N . THR A 1 188 ? -8.992 17.109 15.469 1 83.94 188 THR A N 1
ATOM 1470 C CA . THR A 1 188 ? -7.789 16.469 15.969 1 83.94 188 THR A CA 1
ATOM 1471 C C . THR A 1 188 ? -8.031 14.984 16.219 1 83.94 188 THR A C 1
ATOM 1473 O O . THR A 1 188 ? -9.164 14.578 16.516 1 83.94 188 THR A O 1
ATOM 1476 N N . PRO A 1 189 ? -6.918 14.18 16.047 1 75.19 189 PRO A N 1
ATOM 1477 C CA . PRO A 1 189 ? -7.109 12.734 16.25 1 75.19 189 PRO A CA 1
ATOM 1478 C C . PRO A 1 189 ? -7.711 12.406 17.609 1 75.19 189 PRO A C 1
ATOM 1480 O O . PRO A 1 189 ? -7.562 13.18 18.562 1 75.19 189 PRO A O 1
ATOM 1483 N N . MET B 1 1 ? 3.902 -50.188 31.188 1 39.25 1 MET B N 1
ATOM 1484 C CA . MET B 1 1 ? 3.535 -49.625 29.906 1 39.25 1 MET B CA 1
ATOM 1485 C C . MET B 1 1 ? 3.795 -48.094 29.891 1 39.25 1 MET B C 1
ATOM 1487 O O . MET B 1 1 ? 3.025 -47.344 30.453 1 39.25 1 MET B O 1
ATOM 1491 N N . ARG B 1 2 ? 5.133 -47.719 29.891 1 42.22 2 ARG B N 1
ATOM 1492 C CA . ARG B 1 2 ? 5.648 -46.344 29.844 1 42.22 2 ARG B CA 1
ATOM 1493 C C . ARG B 1 2 ? 5.199 -45.625 28.562 1 42.22 2 ARG B C 1
ATOM 1495 O O . ARG B 1 2 ? 5.504 -46.062 27.453 1 42.22 2 ARG B O 1
ATOM 1502 N N . LEU B 1 3 ? 4.074 -44.875 28.641 1 40 3 LEU B N 1
ATOM 1503 C CA . LEU B 1 3 ? 3.57 -44 27.578 1 40 3 LEU B CA 1
ATOM 1504 C C . LEU B 1 3 ? 4.609 -42.969 27.188 1 40 3 LEU B C 1
ATOM 1506 O O . LEU B 1 3 ? 4.98 -42.125 28.016 1 40 3 LEU B O 1
ATOM 1510 N N . LEU B 1 4 ? 5.562 -43.344 26.312 1 38.62 4 LEU B N 1
ATOM 1511 C CA . LEU B 1 4 ? 6.465 -42.344 25.703 1 38.62 4 LEU B CA 1
ATOM 1512 C C . LEU B 1 4 ? 5.684 -41.281 24.938 1 38.62 4 LEU B C 1
ATOM 1514 O O . LEU B 1 4 ? 5 -41.594 23.969 1 38.62 4 LEU B O 1
ATOM 1518 N N . LEU B 1 5 ? 5.285 -40.219 25.594 1 37.94 5 LEU B N 1
ATOM 1519 C CA . LEU B 1 5 ? 4.734 -39.031 24.969 1 37.94 5 LEU B CA 1
ATOM 1520 C C . LEU B 1 5 ? 5.723 -38.438 23.969 1 37.94 5 LEU B C 1
ATOM 1522 O O . LEU B 1 5 ? 6.789 -37.938 24.359 1 37.94 5 LEU B O 1
ATOM 1526 N N . LEU B 1 6 ? 5.812 -39.031 22.797 1 35.78 6 LEU B N 1
ATOM 1527 C CA . LEU B 1 6 ? 6.598 -38.344 21.781 1 35.78 6 LEU B CA 1
ATOM 1528 C C . LEU B 1 6 ? 6.027 -36.969 21.484 1 35.78 6 LEU B C 1
ATOM 1530 O O . LEU B 1 6 ? 4.906 -36.844 20.984 1 35.78 6 LEU B O 1
ATOM 1534 N N . LEU B 1 7 ? 6.387 -36 22.219 1 40.22 7 LEU B N 1
ATOM 1535 C CA . LEU B 1 7 ? 6.133 -34.625 21.859 1 40.22 7 LEU B CA 1
ATOM 1536 C C . LEU B 1 7 ? 6.617 -34.344 20.438 1 40.22 7 LEU B C 1
ATOM 1538 O O . LEU B 1 7 ? 7.816 -34.406 20.156 1 40.22 7 LEU B O 1
ATOM 1542 N N . TRP B 1 8 ? 5.836 -34.656 19.438 1 36.5 8 TRP B N 1
ATOM 1543 C CA . TRP B 1 8 ? 6.121 -34.156 18.094 1 36.5 8 TRP B CA 1
ATOM 1544 C C . TRP B 1 8 ? 6.301 -32.656 18.109 1 36.5 8 TRP B C 1
ATOM 1546 O O . TRP B 1 8 ? 5.363 -31.922 18.422 1 36.5 8 TRP B O 1
ATOM 1556 N N . ALA B 1 9 ? 7.434 -32.188 18.469 1 34.19 9 ALA B N 1
ATOM 1557 C CA . ALA B 1 9 ? 7.727 -30.781 18.234 1 34.19 9 ALA B CA 1
ATOM 1558 C C . ALA B 1 9 ? 7.473 -30.422 16.766 1 34.19 9 ALA B C 1
ATOM 1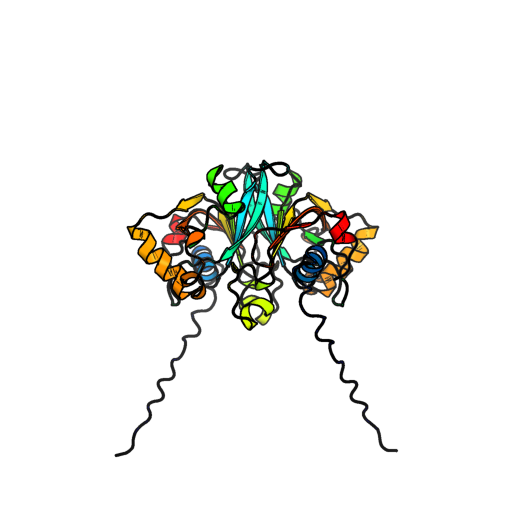560 O O . ALA B 1 9 ? 8.141 -30.938 15.867 1 34.19 9 ALA B O 1
ATOM 1561 N N . LEU B 1 10 ? 6.285 -30.094 16.453 1 38.03 10 LEU B N 1
ATOM 1562 C CA . LEU B 1 10 ? 6.082 -29.375 15.188 1 38.03 10 LEU B CA 1
ATOM 1563 C C . LEU B 1 10 ? 7.109 -28.266 15.023 1 38.03 10 LEU B C 1
ATOM 1565 O O . LEU B 1 10 ? 7.074 -27.266 15.742 1 38.03 10 LEU B O 1
ATOM 1569 N N . LEU B 1 11 ? 8.328 -28.594 14.797 1 33.12 11 LEU B N 1
ATOM 1570 C CA . LEU B 1 11 ? 9.258 -27.578 14.328 1 33.12 11 LEU B CA 1
ATOM 1571 C C . LEU B 1 11 ? 8.648 -26.766 13.195 1 33.12 11 LEU B C 1
ATOM 1573 O O . LEU B 1 11 ? 8.383 -27.297 12.117 1 33.12 11 LEU B O 1
ATOM 1577 N N . ALA B 1 12 ? 7.676 -25.953 13.5 1 38.41 12 ALA B N 1
ATOM 1578 C CA . ALA B 1 12 ? 7.434 -24.938 12.484 1 38.41 12 ALA B CA 1
ATOM 1579 C C . ALA B 1 12 ? 8.734 -24.5 11.828 1 38.41 12 ALA B C 1
ATOM 1581 O O . ALA B 1 12 ? 9.648 -24.016 12.5 1 38.41 12 ALA B O 1
ATOM 1582 N N . GLY B 1 13 ? 9.281 -25.312 10.961 1 36.31 13 GLY B N 1
ATOM 1583 C CA . GLY B 1 13 ? 10.43 -24.844 10.195 1 36.31 13 GLY B CA 1
ATOM 1584 C C . GLY B 1 13 ? 10.492 -23.328 10.078 1 36.31 13 GLY B C 1
ATOM 1585 O O . GLY B 1 13 ? 9.539 -22.703 9.625 1 36.31 13 GLY B O 1
ATOM 1586 N N . GLU B 1 14 ? 10.945 -22.625 10.961 1 44.59 14 GLU B N 1
ATOM 1587 C CA . GLU B 1 14 ? 11.344 -21.266 10.602 1 44.59 14 GLU B CA 1
ATOM 1588 C C . GLU B 1 14 ? 11.68 -21.156 9.117 1 44.59 14 GLU B C 1
ATOM 1590 O O . GLU B 1 14 ? 12.57 -21.844 8.625 1 44.59 14 GLU B O 1
ATOM 1595 N N . GLY B 1 15 ? 10.727 -21.219 8.164 1 50.34 15 GLY B N 1
ATOM 1596 C CA . GLY B 1 15 ? 10.961 -21.094 6.734 1 50.34 15 GLY B CA 1
ATOM 1597 C C . GLY B 1 15 ? 12.289 -20.438 6.402 1 50.34 15 GLY B C 1
ATOM 1598 O O . GLY B 1 15 ? 12.859 -19.719 7.234 1 50.34 15 GLY B O 1
ATOM 1599 N N . ALA B 1 16 ? 13.062 -20.906 5.434 1 63.38 16 ALA B N 1
ATOM 1600 C CA . ALA B 1 16 ? 14.289 -20.328 4.898 1 63.38 16 ALA B CA 1
ATOM 1601 C C . ALA B 1 16 ? 14.195 -18.812 4.801 1 63.38 16 ALA B C 1
ATOM 1603 O O . ALA B 1 16 ? 13.125 -18.266 4.516 1 63.38 16 ALA B O 1
ATOM 1604 N N . GLY B 1 17 ? 14.953 -18.016 5.602 1 85.44 17 GLY B N 1
ATOM 1605 C CA . GLY B 1 17 ? 15.133 -16.578 5.512 1 85.44 17 GLY B CA 1
ATOM 1606 C C . GLY B 1 17 ? 15.047 -16.062 4.094 1 85.44 17 GLY B C 1
ATOM 1607 O O . GLY B 1 17 ? 14.805 -16.812 3.156 1 85.44 17 GLY B O 1
ATOM 1608 N N . ILE B 1 18 ? 14.945 -14.805 3.959 1 94.62 18 ILE B N 1
ATOM 1609 C CA . ILE B 1 18 ? 14.891 -14.148 2.656 1 94.62 18 ILE B CA 1
ATOM 1610 C C . ILE B 1 18 ? 16.062 -14.625 1.792 1 94.62 18 ILE B C 1
ATOM 1612 O O . ILE B 1 18 ? 17.188 -14.766 2.281 1 94.62 18 ILE B O 1
ATOM 1616 N N . PRO B 1 19 ? 15.859 -15.023 0.505 1 96.62 19 PRO B N 1
ATOM 1617 C CA . PRO B 1 19 ? 16.938 -15.414 -0.406 1 96.62 19 PRO B CA 1
ATOM 1618 C C . PRO B 1 19 ? 18 -14.336 -0.552 1 96.62 19 PRO B C 1
ATOM 1620 O O . PRO B 1 19 ? 17.781 -13.18 -0.182 1 96.62 19 PRO B O 1
ATOM 1623 N N . PRO B 1 20 ? 19.203 -14.766 -1.127 1 96.31 20 PRO B N 1
ATOM 1624 C CA . PRO B 1 20 ? 20.219 -13.75 -1.402 1 96.31 20 PRO B CA 1
ATOM 1625 C C . PRO B 1 20 ? 19.719 -12.656 -2.35 1 96.31 20 PRO B C 1
ATOM 1627 O O . PRO B 1 20 ? 18.984 -12.945 -3.293 1 96.31 20 PRO B O 1
ATOM 1630 N N . HIS B 1 21 ? 20.156 -11.422 -2.064 1 96.44 21 HIS B N 1
ATOM 1631 C CA . HIS B 1 21 ? 19.625 -10.281 -2.809 1 96.44 21 HIS B CA 1
ATOM 1632 C C . HIS B 1 21 ? 20 -10.367 -4.285 1 96.44 21 HIS B C 1
ATOM 1634 O O . HIS B 1 21 ? 19.328 -9.773 -5.133 1 96.44 21 HIS B O 1
ATOM 1640 N N . GLU B 1 22 ? 21.031 -11.164 -4.648 1 96.31 22 GLU B N 1
ATOM 1641 C CA . GLU B 1 22 ? 21.422 -11.344 -6.043 1 96.31 22 GLU B CA 1
ATOM 1642 C C . GLU B 1 22 ? 20.391 -12.164 -6.812 1 96.31 22 GLU B C 1
ATOM 1644 O O . GLU B 1 22 ? 20.328 -12.094 -8.039 1 96.31 22 GLU B O 1
ATOM 1649 N N . ASP B 1 23 ? 19.625 -12.922 -6.113 1 97.19 23 ASP B N 1
ATOM 1650 C CA . ASP B 1 23 ? 18.562 -13.727 -6.711 1 97.19 23 ASP B CA 1
ATOM 1651 C C . ASP B 1 23 ? 17.219 -13.016 -6.633 1 97.19 23 ASP B C 1
ATOM 1653 O O . ASP B 1 23 ? 16.328 -13.438 -5.891 1 97.19 23 ASP B O 1
ATOM 1657 N N . ALA B 1 24 ? 17.062 -11.984 -7.43 1 98 24 ALA B N 1
ATOM 1658 C CA . ALA B 1 24 ? 15.93 -11.062 -7.34 1 98 24 ALA B CA 1
ATOM 1659 C C . ALA B 1 24 ? 14.617 -11.797 -7.566 1 98 24 ALA B C 1
ATOM 1661 O O . ALA B 1 24 ? 13.602 -11.484 -6.934 1 98 24 ALA B O 1
ATOM 1662 N N . ALA B 1 25 ? 14.633 -12.742 -8.477 1 98.44 25 ALA B N 1
ATOM 1663 C CA . ALA B 1 25 ? 13.406 -13.492 -8.742 1 98.44 25 ALA B CA 1
ATOM 1664 C C . ALA B 1 25 ? 12.953 -14.258 -7.504 1 98.44 25 ALA B C 1
ATOM 1666 O O . ALA B 1 25 ? 11.766 -14.25 -7.16 1 98.44 25 ALA B O 1
ATOM 1667 N N . ARG B 1 26 ? 13.859 -14.891 -6.836 1 97.75 26 ARG B N 1
ATOM 1668 C CA . ARG B 1 26 ? 13.523 -15.641 -5.629 1 97.75 26 ARG B CA 1
ATOM 1669 C C . ARG B 1 26 ? 13.094 -14.703 -4.504 1 97.75 26 ARG B C 1
ATOM 1671 O O . ARG B 1 26 ? 12.219 -15.039 -3.707 1 97.75 26 ARG B O 1
ATOM 1678 N N . VAL B 1 27 ? 13.766 -13.555 -4.395 1 98.06 27 VAL B N 1
ATOM 1679 C CA . VAL B 1 27 ? 13.344 -12.562 -3.406 1 98.06 27 VAL B CA 1
ATOM 1680 C C . VAL B 1 27 ? 11.898 -12.148 -3.664 1 98.06 27 VAL B C 1
ATOM 1682 O O . VAL B 1 27 ? 11.094 -12.094 -2.734 1 98.06 27 VAL B O 1
ATOM 1685 N N . ALA B 1 28 ? 11.594 -11.883 -4.938 1 98.62 28 ALA B N 1
ATOM 1686 C CA . ALA B 1 28 ? 10.227 -11.492 -5.281 1 98.62 28 ALA B CA 1
ATOM 1687 C C . ALA B 1 28 ? 9.227 -12.555 -4.848 1 98.62 28 ALA B C 1
ATOM 1689 O O . ALA B 1 28 ? 8.211 -12.242 -4.211 1 98.62 28 ALA B O 1
ATOM 1690 N N . ARG B 1 29 ? 9.547 -13.867 -5.16 1 98.44 29 ARG B N 1
ATOM 1691 C CA . ARG B 1 29 ? 8.672 -14.969 -4.781 1 98.44 29 ARG B CA 1
ATOM 1692 C C . ARG B 1 29 ? 8.523 -15.062 -3.268 1 98.44 29 ARG B C 1
ATOM 1694 O O . ARG B 1 29 ? 7.418 -15.25 -2.754 1 98.44 29 ARG B O 1
ATOM 1701 N N . TYR B 1 30 ? 9.617 -14.93 -2.547 1 97.5 30 TYR B N 1
ATOM 1702 C CA . TYR B 1 30 ? 9.617 -15 -1.09 1 97.5 30 TYR B CA 1
ATOM 1703 C C . TYR B 1 30 ? 8.742 -13.906 -0.487 1 97.5 30 TYR B C 1
ATOM 1705 O O . TYR B 1 30 ? 7.883 -14.188 0.349 1 97.5 30 TYR B O 1
ATOM 1713 N N . VAL B 1 31 ? 8.93 -12.617 -0.958 1 98.31 31 VAL B N 1
ATOM 1714 C CA . VAL B 1 31 ? 8.219 -11.469 -0.401 1 98.31 31 VAL B CA 1
ATOM 1715 C C . VAL B 1 31 ? 6.723 -11.617 -0.642 1 98.31 31 VAL B C 1
ATOM 1717 O O . VAL B 1 31 ? 5.918 -11.438 0.275 1 98.31 31 VAL B O 1
ATOM 1720 N N . VAL B 1 32 ? 6.332 -12 -1.83 1 98.56 32 VAL B N 1
ATOM 1721 C CA . VAL B 1 32 ? 4.918 -12.141 -2.16 1 98.56 32 VAL B CA 1
ATOM 1722 C C . VAL B 1 32 ? 4.297 -13.234 -1.296 1 98.56 32 VAL B C 1
ATOM 1724 O O . VAL B 1 32 ? 3.184 -13.078 -0.789 1 98.56 32 VAL B O 1
ATOM 1727 N N . HIS B 1 33 ? 5.047 -14.289 -1.104 1 98 33 HIS B N 1
ATOM 1728 C CA . HIS B 1 33 ? 4.508 -15.414 -0.345 1 98 33 HIS B CA 1
ATOM 1729 C C . HIS B 1 33 ? 4.406 -15.078 1.139 1 98 33 HIS B C 1
ATOM 1731 O O . HIS B 1 33 ? 3.561 -15.625 1.848 1 98 33 HIS B O 1
ATOM 1737 N N . GLN B 1 34 ? 5.23 -14.172 1.64 1 97.31 34 GLN B N 1
ATOM 1738 C CA . GLN B 1 34 ? 5.242 -13.805 3.053 1 97.31 34 GLN B CA 1
ATOM 1739 C C . GLN B 1 34 ? 4.172 -12.758 3.361 1 97.31 34 GLN B C 1
ATOM 1741 O O . GLN B 1 34 ? 3.871 -12.5 4.527 1 97.31 34 GLN B O 1
ATOM 1746 N N . CYS B 1 35 ? 3.625 -12.156 2.352 1 98.25 35 CYS B N 1
ATOM 1747 C CA . CYS B 1 35 ? 2.689 -11.055 2.543 1 98.25 35 CYS B CA 1
ATOM 1748 C C . CYS B 1 35 ? 1.249 -11.523 2.383 1 98.25 35 CYS B C 1
ATOM 1750 O O . CYS B 1 35 ? 0.963 -12.398 1.559 1 98.25 35 CYS B O 1
ATOM 1752 N N . ASP B 1 36 ? 0.365 -10.836 3.133 1 98.44 36 ASP B N 1
ATOM 1753 C CA . ASP B 1 36 ? -1.047 -11.211 3.107 1 98.44 36 ASP B CA 1
ATOM 1754 C C . ASP B 1 36 ? -1.9 -10.086 2.521 1 98.44 36 ASP B C 1
ATOM 1756 O O . ASP B 1 36 ? -3.086 -10.281 2.25 1 98.44 36 ASP B O 1
ATOM 1760 N N . TRP B 1 37 ? -1.35 -8.93 2.389 1 98.94 37 TRP B N 1
ATOM 1761 C CA . TRP B 1 37 ? -2.084 -7.805 1.81 1 98.94 37 TRP B CA 1
ATOM 1762 C C . TRP B 1 37 ? -1.142 -6.863 1.067 1 98.94 37 TRP B C 1
ATOM 1764 O O . TRP B 1 37 ? 0.081 -6.992 1.167 1 98.94 37 TRP B O 1
ATOM 1774 N N . GLY B 1 38 ? -1.607 -6.066 0.244 1 98.94 38 GLY B N 1
ATOM 1775 C CA . GLY B 1 38 ? -0.872 -5.07 -0.518 1 98.94 38 GLY B CA 1
ATOM 1776 C C . GLY B 1 38 ? -1.738 -3.914 -0.983 1 98.94 38 GLY B C 1
ATOM 1777 O O . GLY B 1 38 ? -2.883 -3.773 -0.546 1 98.94 38 GLY B O 1
ATOM 1778 N N . ALA B 1 39 ? -1.137 -2.984 -1.69 1 98.94 39 ALA B N 1
ATOM 1779 C CA . ALA B 1 39 ? -1.851 -1.863 -2.297 1 98.94 39 ALA B CA 1
ATOM 1780 C C . ALA B 1 39 ? -2.029 -2.072 -3.797 1 98.94 39 ALA B C 1
ATOM 1782 O O . ALA B 1 39 ? -1.056 -2.305 -4.516 1 98.94 39 ALA B O 1
ATOM 1783 N N . LEU B 1 40 ? -3.254 -2.064 -4.207 1 99 40 LEU B N 1
ATOM 1784 C CA . LEU B 1 40 ? -3.629 -2.119 -5.613 1 99 40 LEU B CA 1
ATOM 1785 C C . LEU B 1 40 ? -3.934 -0.726 -6.152 1 99 40 LEU B C 1
ATOM 1787 O O . LEU B 1 40 ? -4.828 -0.043 -5.648 1 99 40 LEU B O 1
ATOM 1791 N N . ALA B 1 41 ? -3.139 -0.315 -7.102 1 98.94 41 ALA B N 1
ATOM 1792 C CA . ALA B 1 41 ? -3.359 0.987 -7.727 1 98.94 41 ALA B CA 1
ATOM 1793 C C . ALA B 1 41 ? -4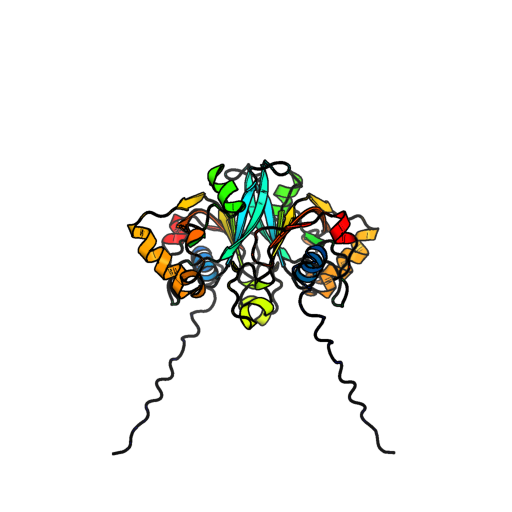.039 0.837 -9.086 1 98.94 41 ALA B C 1
ATOM 1795 O O . ALA B 1 41 ? -3.578 0.069 -9.93 1 98.94 41 ALA B O 1
ATOM 1796 N N . THR B 1 42 ? -5.113 1.521 -9.281 1 98.94 42 THR B N 1
ATOM 1797 C CA . THR B 1 42 ? -5.871 1.562 -10.523 1 98.94 42 THR B CA 1
ATOM 1798 C C . THR B 1 42 ? -5.922 2.982 -11.078 1 98.94 42 THR B C 1
ATOM 1800 O O . THR B 1 42 ? -5.391 3.912 -10.469 1 98.94 42 THR B O 1
ATOM 1803 N N . LEU B 1 43 ? -6.414 3.129 -12.32 1 98.69 43 LEU B N 1
ATOM 1804 C CA . LEU B 1 43 ? -6.82 4.434 -12.828 1 98.69 43 LEU B CA 1
ATOM 1805 C C . LEU B 1 43 ? -8.281 4.715 -12.5 1 98.69 43 LEU B C 1
ATOM 1807 O O . LEU B 1 43 ? -9.172 3.949 -12.898 1 98.69 43 LEU B O 1
ATOM 1811 N N . SER B 1 44 ? -8.461 5.773 -11.734 1 98.25 44 SER B N 1
ATOM 1812 C CA . SER B 1 44 ? -9.828 6.109 -11.359 1 98.25 44 SER B CA 1
ATOM 1813 C C . SER B 1 44 ? -10.695 6.352 -12.594 1 98.25 44 SER B C 1
ATOM 1815 O O . SER B 1 44 ? -10.25 6.988 -13.555 1 98.25 44 SER B O 1
ATOM 1817 N N . ALA B 1 45 ? -11.914 5.875 -12.57 1 97.69 45 ALA B N 1
ATOM 1818 C CA . ALA B 1 45 ? -12.828 6.004 -13.703 1 97.69 45 ALA B CA 1
ATOM 1819 C C . ALA B 1 45 ? -13.891 7.062 -13.43 1 97.69 45 ALA B C 1
ATOM 1821 O O . ALA B 1 45 ? -14.711 7.363 -14.297 1 97.69 45 ALA B O 1
ATOM 1822 N N . ARG B 1 46 ? -13.836 7.664 -12.281 1 94.06 46 ARG B N 1
ATOM 1823 C CA . ARG B 1 46 ? -14.93 8.555 -11.898 1 94.06 46 ARG B CA 1
ATOM 1824 C C . ARG B 1 46 ? -14.422 9.984 -11.703 1 94.06 46 ARG B C 1
ATOM 1826 O O . ARG B 1 46 ? -13.258 10.195 -11.344 1 94.06 46 ARG B O 1
ATOM 1833 N N . GLU B 1 47 ? -15.336 10.906 -11.93 1 92.88 47 GLU B N 1
ATOM 1834 C CA . GLU B 1 47 ? -15.047 12.305 -11.625 1 92.88 47 GLU B CA 1
ATOM 1835 C C . GLU B 1 47 ? -15.102 12.57 -10.125 1 92.88 47 GLU B C 1
ATOM 1837 O O . GLU B 1 47 ? -15.914 11.969 -9.414 1 92.88 47 GLU B O 1
ATOM 1842 N N . PRO B 1 48 ? -14.273 13.422 -9.625 1 90.75 48 PRO B N 1
ATOM 1843 C CA . PRO B 1 48 ? -13.328 14.266 -10.359 1 90.75 48 PRO B CA 1
ATOM 1844 C C . PRO B 1 48 ? -11.945 13.633 -10.477 1 90.75 48 PRO B C 1
ATOM 1846 O O . PRO B 1 48 ? -10.969 14.32 -10.797 1 90.75 48 PRO B O 1
ATOM 1849 N N . LEU B 1 49 ? -11.82 12.32 -10.281 1 94.12 49 LEU B N 1
ATOM 1850 C CA . LEU B 1 49 ? -10.516 11.688 -10.195 1 94.12 49 LEU B CA 1
ATOM 1851 C C . LEU B 1 49 ? -10.203 10.906 -11.469 1 94.12 49 LEU B C 1
ATOM 1853 O O . LEU B 1 49 ? -9.203 10.188 -11.531 1 94.12 49 LEU B O 1
ATOM 1857 N N . ARG B 1 50 ? -11.078 11.07 -12.453 1 96.31 50 ARG B N 1
ATOM 1858 C CA . ARG B 1 50 ? -10.883 10.266 -13.656 1 96.31 50 ARG B CA 1
ATOM 1859 C C . ARG B 1 50 ? -9.461 10.422 -14.195 1 96.31 50 ARG B C 1
ATOM 1861 O O . ARG B 1 50 ? -8.977 11.547 -14.367 1 96.31 50 ARG B O 1
ATOM 1868 N N . GLY B 1 51 ? -8.797 9.266 -14.383 1 96.56 51 GLY B N 1
ATOM 1869 C CA . GLY B 1 51 ? -7.465 9.266 -14.969 1 96.56 51 GLY B CA 1
ATOM 1870 C C . GLY B 1 51 ? -6.363 9.375 -13.93 1 96.56 51 GLY B C 1
ATOM 1871 O O . GLY B 1 51 ? -5.184 9.242 -14.25 1 96.56 51 GLY B O 1
ATOM 1872 N N . ARG B 1 52 ? -6.734 9.617 -12.688 1 97.94 52 ARG B N 1
ATOM 1873 C CA . ARG B 1 52 ? -5.75 9.711 -11.617 1 97.94 52 ARG B CA 1
ATOM 1874 C C . ARG B 1 52 ? -5.469 8.336 -11.008 1 97.94 52 ARG B C 1
ATOM 1876 O O . ARG B 1 52 ? -6.336 7.461 -11.016 1 97.94 52 ARG B O 1
ATOM 1883 N N . PRO B 1 53 ? -4.242 8.164 -10.555 1 98.75 53 PRO B N 1
ATOM 1884 C CA . PRO B 1 53 ? -3.99 6.91 -9.844 1 98.75 53 PRO B CA 1
ATOM 1885 C C . PRO B 1 53 ? -4.793 6.797 -8.547 1 98.75 53 PRO B C 1
ATOM 1887 O O . PRO B 1 53 ? -5.043 7.805 -7.879 1 98.75 53 PRO B O 1
ATOM 1890 N N . PHE B 1 54 ? -5.293 5.645 -8.242 1 98.81 54 PHE B N 1
ATOM 1891 C CA . PHE B 1 54 ? -6.109 5.352 -7.074 1 98.81 54 PHE B CA 1
ATOM 1892 C C . PHE B 1 54 ? -5.617 4.094 -6.371 1 98.81 54 PHE B C 1
ATOM 1894 O O . PHE B 1 54 ? -5.801 2.98 -6.875 1 98.81 54 PHE B O 1
ATOM 1901 N N . ALA B 1 55 ? -4.961 4.262 -5.234 1 98.81 55 ALA B N 1
ATOM 1902 C CA . ALA B 1 55 ? -4.391 3.133 -4.5 1 98.81 55 ALA B CA 1
ATOM 1903 C C . ALA B 1 55 ? -5.297 2.713 -3.35 1 98.81 55 ALA B C 1
ATOM 1905 O O . ALA B 1 55 ? -5.738 3.553 -2.562 1 98.81 55 ALA B O 1
ATOM 1906 N N . ASN B 1 56 ? -5.582 1.479 -3.268 1 98.81 56 ASN B N 1
ATOM 1907 C CA . ASN B 1 56 ? -6.441 0.881 -2.252 1 98.81 56 ASN B CA 1
ATOM 1908 C C . ASN B 1 56 ? -5.832 -0.394 -1.68 1 98.81 56 ASN B C 1
ATOM 1910 O O . ASN B 1 56 ? -4.91 -0.963 -2.266 1 98.81 56 ASN B O 1
ATOM 1914 N N . VAL B 1 57 ? -6.316 -0.826 -0.523 1 98.81 57 VAL B N 1
ATOM 1915 C CA . VAL B 1 57 ? -5.75 -1.962 0.198 1 98.81 57 VAL B CA 1
ATOM 1916 C C . VAL B 1 57 ? -6.586 -3.211 -0.07 1 98.81 57 VAL B C 1
ATOM 1918 O O . VAL B 1 57 ? -7.812 -3.182 0.048 1 98.81 57 VAL B O 1
ATOM 1921 N N . PHE B 1 58 ? -5.965 -4.277 -0.425 1 98.94 58 PHE B N 1
ATOM 1922 C CA . PHE B 1 58 ? -6.617 -5.57 -0.618 1 98.94 58 PHE B CA 1
ATOM 1923 C C . PHE B 1 58 ? -5.805 -6.688 0.027 1 98.94 58 PHE B C 1
ATOM 1925 O O . PHE B 1 58 ? -4.57 -6.645 0.027 1 98.94 58 PHE B O 1
ATOM 1932 N N . SER B 1 59 ? -6.496 -7.645 0.551 1 98.94 59 SER B N 1
ATOM 1933 C CA . SER B 1 59 ? -5.863 -8.906 0.917 1 98.94 59 SER B CA 1
ATOM 1934 C C . SER B 1 59 ? -5.531 -9.734 -0.32 1 98.94 59 SER B C 1
ATOM 1936 O O . SER B 1 59 ? -6.203 -9.625 -1.347 1 98.94 59 SER B O 1
ATOM 1938 N N . LEU B 1 60 ? -4.449 -10.523 -0.204 1 98.94 60 LEU B N 1
ATOM 1939 C CA . LEU B 1 60 ? -4.059 -11.367 -1.328 1 98.94 60 LEU B CA 1
ATOM 1940 C C . LEU B 1 60 ? -3.416 -12.656 -0.839 1 98.94 60 LEU B C 1
ATOM 1942 O O . LEU B 1 60 ? -3.104 -12.789 0.347 1 98.94 60 LEU B O 1
ATOM 1946 N N . SER B 1 61 ? -3.291 -13.578 -1.7 1 98.88 61 SER B N 1
ATOM 1947 C CA . SER B 1 61 ? -2.58 -14.828 -1.463 1 98.88 61 SER B CA 1
ATOM 1948 C C . SER B 1 61 ? -2.037 -15.414 -2.764 1 98.88 61 SER B C 1
ATOM 1950 O O . SER B 1 61 ? -2.695 -15.344 -3.803 1 98.88 61 SER B O 1
ATOM 1952 N N . ASP B 1 62 ? -0.816 -15.906 -2.672 1 98.69 62 ASP B N 1
ATOM 1953 C CA . ASP B 1 62 ? -0.308 -16.625 -3.84 1 98.69 62 ASP B CA 1
ATOM 1954 C C . ASP B 1 62 ? -0.35 -18.125 -3.619 1 98.69 62 ASP B C 1
ATOM 1956 O O . ASP B 1 62 ? 0.242 -18.891 -4.387 1 98.69 62 ASP B O 1
ATOM 1960 N N . GLY B 1 63 ? -0.975 -18.594 -2.561 1 98 63 GLY B N 1
ATOM 1961 C CA . GLY B 1 63 ? -1.096 -20 -2.211 1 98 63 GLY B CA 1
ATOM 1962 C C . GLY B 1 63 ? -1.303 -20.234 -0.726 1 98 63 GLY B C 1
ATOM 1963 O O . GLY B 1 63 ? -1.208 -19.297 0.072 1 98 63 GLY B O 1
ATOM 1964 N N . PRO B 1 64 ? -1.674 -21.453 -0.382 1 97.31 64 PRO B N 1
ATOM 1965 C CA . PRO B 1 64 ? -1.81 -21.781 1.039 1 97.31 64 PRO B CA 1
ATOM 1966 C C . PRO B 1 64 ? -0.498 -21.641 1.806 1 97.31 64 PRO B C 1
ATOM 1968 O O . PRO B 1 64 ? 0.571 -21.547 1.196 1 97.31 64 PRO B O 1
ATOM 1971 N N . PRO B 1 65 ? -0.653 -21.562 3.152 1 94.75 65 PRO B N 1
ATOM 1972 C CA . PRO B 1 65 ? 0.599 -21.562 3.912 1 94.75 65 PRO B CA 1
ATOM 1973 C C . PRO B 1 65 ? 1.487 -22.766 3.574 1 94.75 65 PRO B C 1
ATOM 1975 O O . PRO B 1 65 ? 0.983 -23.844 3.24 1 94.75 65 PRO B O 1
ATOM 1978 N N . GLY B 1 66 ? 2.781 -22.578 3.676 1 89.38 66 GLY B N 1
ATOM 1979 C CA . GLY B 1 66 ? 3.736 -23.594 3.291 1 89.38 66 GLY B CA 1
ATOM 1980 C C . GLY B 1 66 ? 4.973 -23.031 2.617 1 89.38 66 GLY B C 1
ATOM 1981 O O . GLY B 1 66 ? 5.18 -21.828 2.596 1 89.38 66 GLY B O 1
ATOM 1982 N N . PRO B 1 67 ? 5.746 -23.953 2.104 1 83.81 67 PRO B N 1
ATOM 1983 C CA . PRO B 1 67 ? 7.035 -23.5 1.582 1 83.81 67 PRO B CA 1
ATOM 1984 C C . PRO B 1 67 ? 6.93 -22.922 0.173 1 83.81 67 PRO B C 1
ATOM 1986 O O . PRO B 1 67 ? 7.871 -22.281 -0.307 1 83.81 67 PRO B O 1
ATOM 1989 N N . ARG B 1 68 ? 5.73 -23.234 -0.393 1 84.38 68 ARG B N 1
ATOM 1990 C CA . ARG B 1 68 ? 5.695 -22.859 -1.801 1 84.38 68 ARG B CA 1
ATOM 1991 C C . ARG B 1 68 ? 4.418 -22.094 -2.133 1 84.38 68 ARG B C 1
ATOM 1993 O O . ARG B 1 68 ? 3.324 -22.5 -1.74 1 84.38 68 ARG B O 1
ATOM 2000 N N . GLY B 1 69 ? 4.531 -20.922 -2.695 1 94 69 GLY B N 1
ATOM 2001 C CA . GLY B 1 69 ? 3.455 -20.188 -3.35 1 94 69 GLY B CA 1
ATOM 2002 C C . GLY B 1 69 ? 3.525 -20.266 -4.863 1 94 69 GLY B C 1
ATOM 2003 O O . GLY B 1 69 ? 4.582 -20.531 -5.43 1 94 69 GLY B O 1
ATOM 2004 N N . SER B 1 70 ? 2.463 -20.156 -5.52 1 97 70 SER B N 1
ATOM 2005 C CA . SER B 1 70 ? 2.412 -20.188 -6.98 1 97 70 SER B CA 1
ATOM 2006 C C . SER B 1 70 ? 3.064 -18.953 -7.594 1 97 70 SER B C 1
ATOM 2008 O O . SER B 1 70 ? 3.426 -18.969 -8.773 1 97 70 SER B O 1
ATOM 2010 N N . GLY B 1 71 ? 3.145 -17.891 -6.828 1 98.19 71 GLY B N 1
ATOM 2011 C CA . GLY B 1 71 ? 3.617 -16.609 -7.352 1 98.19 71 GLY B CA 1
ATOM 2012 C C . GLY B 1 71 ? 2.51 -15.766 -7.938 1 98.19 71 GLY B C 1
ATOM 2013 O O . GLY B 1 71 ? 2.693 -14.562 -8.164 1 98.19 71 GLY B O 1
ATOM 2014 N N . VAL B 1 72 ? 1.415 -16.328 -8.242 1 98.69 72 VAL B N 1
ATOM 2015 C CA . VAL B 1 72 ? 0.278 -15.586 -8.773 1 98.69 72 VAL B CA 1
ATOM 2016 C C . VAL B 1 72 ? -0.487 -14.93 -7.629 1 98.69 72 VAL B C 1
ATOM 2018 O O . VAL B 1 72 ? -1.031 -15.617 -6.762 1 98.69 72 VAL B O 1
ATOM 2021 N N . PRO B 1 73 ? -0.602 -13.648 -7.598 1 98.94 73 PRO B N 1
ATOM 2022 C CA . PRO B 1 73 ? -1.443 -13.031 -6.57 1 98.94 73 PRO B CA 1
ATOM 2023 C C . PRO B 1 73 ? -2.936 -13.172 -6.859 1 98.94 73 PRO B C 1
ATOM 2025 O O . PRO B 1 73 ? -3.412 -12.711 -7.898 1 98.94 73 PRO B O 1
ATOM 2028 N N . TYR B 1 74 ? -3.607 -13.781 -5.973 1 99 74 TYR B N 1
ATOM 2029 C CA . TYR B 1 74 ? -5.059 -13.914 -6.066 1 99 74 TYR B CA 1
ATOM 2030 C C . TYR B 1 74 ? -5.754 -12.914 -5.148 1 99 74 TYR B C 1
ATOM 2032 O O . TYR B 1 74 ? -5.254 -12.602 -4.066 1 99 74 TYR B O 1
ATOM 2040 N N . LEU B 1 75 ? -6.902 -12.461 -5.594 1 99 75 LEU B N 1
ATOM 2041 C CA . LEU B 1 75 ? -7.73 -11.484 -4.898 1 99 75 LEU B CA 1
ATOM 2042 C C . LEU B 1 75 ? -9.18 -11.953 -4.828 1 99 75 LEU B C 1
ATOM 2044 O O . LEU B 1 75 ? -9.633 -12.711 -5.691 1 99 75 LEU B O 1
ATOM 2048 N N . TYR B 1 76 ? -9.867 -11.578 -3.811 1 98.94 76 TYR B N 1
ATOM 2049 C CA . TYR B 1 76 ? -11.305 -11.781 -3.633 1 98.94 76 TYR B CA 1
ATOM 2050 C C . TYR B 1 76 ? -12.062 -10.461 -3.705 1 98.94 76 TYR B C 1
ATOM 2052 O O . TYR B 1 76 ? -11.961 -9.633 -2.795 1 98.94 76 TYR B O 1
ATOM 2060 N N . LEU B 1 77 ? -12.836 -10.281 -4.863 1 98.88 77 LEU B N 1
ATOM 2061 C CA . LEU B 1 77 ? -13.281 -8.938 -5.23 1 98.88 77 LEU B CA 1
ATOM 2062 C C . LEU B 1 77 ? -14.797 -8.898 -5.406 1 98.88 77 LEU B C 1
ATOM 2064 O O . LEU B 1 77 ? -15.438 -9.945 -5.551 1 98.88 77 LEU B O 1
ATOM 2068 N N . THR B 1 78 ? -15.352 -7.727 -5.289 1 98.62 78 THR B N 1
ATOM 2069 C CA . THR B 1 78 ? -16.75 -7.441 -5.57 1 98.62 78 THR B CA 1
ATOM 2070 C C . THR B 1 78 ? -16.891 -6.168 -6.402 1 98.62 78 THR B C 1
ATOM 2072 O O . THR B 1 78 ? -16.141 -5.207 -6.203 1 98.62 78 THR B O 1
ATOM 2075 N N . ALA B 1 79 ? -17.875 -6.16 -7.262 1 97.44 79 ALA B N 1
ATOM 2076 C CA . ALA B 1 79 ? -18.109 -5 -8.117 1 97.44 79 ALA B CA 1
ATOM 2077 C C . ALA B 1 79 ? -18.594 -3.807 -7.297 1 97.44 79 ALA B C 1
ATOM 2079 O O . ALA B 1 79 ? -18.641 -2.68 -7.797 1 97.44 79 ALA B O 1
ATOM 2080 N N . LEU B 1 80 ? -18.875 -4.016 -6.016 1 96.88 80 LEU B N 1
ATOM 2081 C CA . LEU B 1 80 ? -19.266 -2.924 -5.133 1 96.88 80 LEU B CA 1
ATOM 2082 C C . LEU B 1 80 ? -18.078 -2.055 -4.762 1 96.88 80 LEU B C 1
ATOM 2084 O O . LEU B 1 80 ? -18.25 -0.924 -4.301 1 96.88 80 LEU B O 1
ATOM 2088 N N . GLU B 1 81 ? -16.938 -2.584 -4.914 1 96.5 81 GLU B N 1
ATOM 2089 C CA . GLU B 1 81 ? -15.711 -1.888 -4.543 1 96.5 81 GLU B CA 1
ATOM 2090 C C . GLU B 1 81 ? -15.281 -0.909 -5.629 1 96.5 81 GLU B C 1
ATOM 2092 O O . GLU B 1 81 ? -15.203 -1.274 -6.805 1 96.5 81 GLU B O 1
ATOM 2097 N N . VAL B 1 82 ? -14.914 0.285 -5.277 1 96.75 82 VAL B N 1
ATOM 2098 C CA . VAL B 1 82 ? -14.633 1.376 -6.207 1 96.75 82 VAL B CA 1
ATOM 2099 C C . VAL B 1 82 ? -13.438 1.012 -7.086 1 96.75 82 VAL B C 1
ATOM 2101 O O . VAL B 1 82 ? -13.43 1.303 -8.281 1 96.75 82 VAL B O 1
ATOM 2104 N N . SER B 1 83 ? -12.414 0.41 -6.531 1 98.25 83 SER B N 1
ATOM 2105 C CA . SER B 1 83 ? -11.25 0.013 -7.32 1 98.25 83 SER B CA 1
ATOM 2106 C C . SER B 1 83 ? -11.625 -1.035 -8.367 1 98.25 83 SER B C 1
ATOM 2108 O O . SER B 1 83 ? -11.055 -1.065 -9.453 1 98.25 83 SER B O 1
ATOM 2110 N N . VAL B 1 84 ? -12.586 -1.879 -7.992 1 98.62 84 VAL B N 1
ATOM 2111 C CA . VAL B 1 84 ? -13.031 -2.908 -8.922 1 98.62 84 VAL B CA 1
ATOM 2112 C C . VAL B 1 84 ? -13.836 -2.27 -10.055 1 98.62 84 VAL B C 1
ATOM 2114 O O . VAL B 1 84 ? -13.734 -2.689 -11.211 1 98.62 84 VAL B O 1
ATOM 2117 N N . GLN B 1 85 ? -14.57 -1.266 -9.711 1 98.25 85 GLN B N 1
ATOM 2118 C CA . GLN B 1 85 ? -15.25 -0.494 -10.742 1 98.25 85 GLN B CA 1
ATOM 2119 C C . GLN B 1 85 ? -14.242 0.162 -11.688 1 98.25 85 GLN B C 1
ATOM 2121 O O . GLN B 1 85 ? -14.461 0.205 -12.898 1 98.25 85 GLN B O 1
ATOM 2126 N N . ASP B 1 86 ? -13.172 0.69 -11.156 1 98.62 86 ASP B N 1
ATOM 2127 C CA . ASP B 1 86 ? -12.094 1.209 -11.984 1 98.62 86 ASP B CA 1
ATOM 2128 C C . ASP B 1 86 ? -11.578 0.138 -12.945 1 98.62 86 ASP B C 1
ATOM 2130 O O . ASP B 1 86 ? -11.383 0.402 -14.133 1 98.62 86 ASP B O 1
ATOM 2134 N N . LEU B 1 87 ? -11.398 -1.046 -12.422 1 98.81 87 LEU B N 1
ATOM 2135 C CA . LEU B 1 87 ? -10.812 -2.15 -13.18 1 98.81 87 LEU B CA 1
ATOM 2136 C C . LEU B 1 87 ? -11.734 -2.572 -14.32 1 98.81 87 LEU B C 1
ATOM 2138 O O . LEU B 1 87 ? -11.266 -3.059 -15.352 1 98.81 87 LEU B O 1
ATOM 2142 N N . GLN B 1 88 ? -13.023 -2.367 -14.164 1 98.25 88 GLN B N 1
ATOM 2143 C CA . GLN B 1 88 ? -13.984 -2.705 -15.203 1 98.25 88 GLN B CA 1
ATOM 2144 C C . GLN B 1 88 ? -13.844 -1.77 -16.406 1 98.25 88 GLN B C 1
ATOM 2146 O O . GLN B 1 88 ? -14.18 -2.143 -17.531 1 98.25 88 GLN B O 1
ATOM 2151 N N . VAL B 1 89 ? -13.344 -0.603 -16.141 1 98.38 89 VAL B N 1
ATOM 2152 C CA . VAL B 1 89 ? -13.133 0.383 -17.203 1 98.38 89 VAL B CA 1
ATOM 2153 C C . VAL B 1 89 ? -11.734 0.221 -17.797 1 98.38 89 VAL B C 1
ATOM 2155 O O . VAL B 1 89 ? -11.562 0.25 -19.016 1 98.38 89 VAL B O 1
ATOM 2158 N N . ASP B 1 90 ? -10.742 0.033 -17.031 1 98.31 90 ASP B N 1
ATOM 2159 C CA . ASP B 1 90 ? -9.344 -0.19 -17.375 1 98.31 90 ASP B CA 1
ATOM 2160 C C . ASP B 1 90 ? -8.703 -1.217 -16.453 1 98.31 90 ASP B C 1
ATOM 2162 O O . ASP B 1 90 ? -8.453 -0.93 -15.273 1 98.31 90 ASP B O 1
ATOM 2166 N N . ALA B 1 91 ? -8.367 -2.373 -16.953 1 98.56 91 ALA B N 1
ATOM 2167 C CA . ALA B 1 91 ? -7.938 -3.496 -16.125 1 98.56 91 ALA B CA 1
ATOM 2168 C C . ALA B 1 91 ? -6.484 -3.336 -15.695 1 98.56 91 ALA B C 1
ATOM 2170 O O . ALA B 1 91 ? -5.992 -4.094 -14.859 1 98.56 91 ALA B O 1
ATOM 2171 N N . ASN B 1 92 ? -5.754 -2.369 -16.281 1 98.5 92 ASN B N 1
ATOM 2172 C CA . ASN B 1 92 ? -4.359 -2.146 -15.906 1 98.5 92 ASN B CA 1
ATOM 2173 C C . ASN B 1 92 ? -4.234 -1.722 -14.445 1 98.5 92 ASN B C 1
ATOM 2175 O O . ASN B 1 92 ? -5.008 -0.887 -13.969 1 98.5 92 ASN B O 1
ATOM 2179 N N . ALA B 1 93 ? -3.342 -2.291 -13.75 1 98.88 93 ALA B N 1
ATOM 2180 C CA . ALA B 1 93 ? -3.143 -2 -12.336 1 98.88 93 ALA B CA 1
ATOM 2181 C C . ALA B 1 93 ? -1.691 -2.232 -11.922 1 98.88 93 ALA B C 1
ATOM 2183 O O . ALA B 1 93 ? -0.917 -2.83 -12.672 1 98.88 93 ALA B O 1
ATOM 2184 N N . SER B 1 94 ? -1.283 -1.675 -10.875 1 98.94 94 SER B N 1
ATOM 2185 C CA . SER B 1 94 ? -0.053 -1.973 -10.148 1 98.94 94 SER B CA 1
ATOM 2186 C C . SER B 1 94 ? -0.352 -2.535 -8.766 1 98.94 94 SER B C 1
ATOM 2188 O O . SER B 1 94 ? -1.312 -2.117 -8.109 1 98.94 94 SER B O 1
ATOM 2190 N N . LEU B 1 95 ? 0.378 -3.49 -8.336 1 98.94 95 LEU B N 1
ATOM 2191 C CA . LEU B 1 95 ? 0.271 -4.09 -7.016 1 98.94 95 LEU B CA 1
ATOM 2192 C C . LEU B 1 95 ? 1.61 -4.051 -6.285 1 98.94 95 LEU B C 1
ATOM 2194 O O . LEU B 1 95 ? 2.633 -4.469 -6.836 1 98.94 95 LEU B O 1
ATOM 2198 N N . THR B 1 96 ? 1.653 -3.482 -5.082 1 98.94 96 THR B N 1
ATOM 2199 C CA . THR B 1 96 ? 2.883 -3.506 -4.297 1 98.94 96 THR B CA 1
ATOM 2200 C C . THR B 1 96 ? 2.658 -4.199 -2.957 1 98.94 96 THR B C 1
ATOM 2202 O O . THR B 1 96 ? 1.595 -4.055 -2.348 1 98.94 96 THR B O 1
ATOM 2205 N N . VAL B 1 97 ? 3.576 -5.016 -2.547 1 98.94 97 VAL B N 1
ATOM 2206 C CA . VAL B 1 97 ? 3.619 -5.684 -1.249 1 98.94 97 VAL B CA 1
ATOM 2207 C C . VAL B 1 97 ? 4.98 -5.457 -0.597 1 98.94 97 VAL B C 1
ATOM 2209 O O . VAL B 1 97 ? 5.992 -5.328 -1.288 1 98.94 97 VAL B O 1
ATOM 2212 N N . SER B 1 98 ? 5.012 -5.375 0.706 1 98.94 98 SER B N 1
ATOM 2213 C CA . SER B 1 98 ? 6.242 -5.086 1.431 1 98.94 98 SER B CA 1
ATOM 2214 C C . SER B 1 98 ? 6.395 -5.992 2.648 1 98.94 98 SER B C 1
ATOM 2216 O O . SER B 1 98 ? 5.422 -6.25 3.361 1 98.94 98 SER B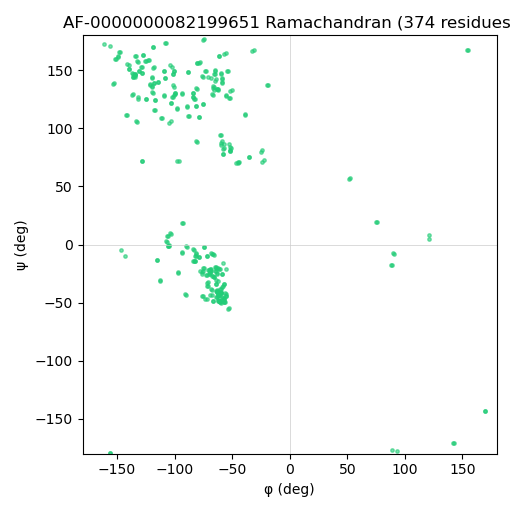 O 1
ATOM 2218 N N . LEU B 1 99 ? 7.633 -6.383 2.939 1 98.88 99 LEU B N 1
ATOM 2219 C CA . LEU B 1 99 ? 7.918 -7.109 4.172 1 98.88 99 LEU B CA 1
ATOM 2220 C C . LEU B 1 99 ? 7.68 -6.227 5.391 1 98.88 99 LEU B C 1
ATOM 2222 O O . LEU B 1 99 ? 7.621 -6.723 6.52 1 98.88 99 LEU B O 1
ATOM 2226 N N . ALA B 1 100 ? 7.441 -4.914 5.18 1 98.88 100 ALA B N 1
ATOM 2227 C CA . ALA B 1 100 ? 7.125 -4.016 6.289 1 98.88 100 ALA B CA 1
ATOM 2228 C C . ALA B 1 100 ? 5.844 -4.453 6.996 1 98.88 100 ALA B C 1
ATOM 2230 O O . ALA B 1 100 ? 5.602 -4.066 8.141 1 98.88 100 ALA B O 1
ATOM 2231 N N . GLN B 1 101 ? 5.012 -5.234 6.32 1 98.81 101 GLN B N 1
ATOM 2232 C CA . GLN B 1 101 ? 3.771 -5.672 6.949 1 98.81 101 GLN B CA 1
ATOM 2233 C C . GLN B 1 101 ? 4.008 -6.871 7.863 1 98.81 101 GLN B C 1
ATOM 2235 O O . GLN B 1 101 ? 3.086 -7.348 8.523 1 98.81 101 GLN B O 1
ATOM 2240 N N . THR B 1 102 ? 5.234 -7.438 7.852 1 98.12 102 THR B N 1
ATOM 2241 C CA . THR B 1 102 ? 5.664 -8.547 8.695 1 98.12 102 THR B CA 1
ATOM 2242 C C . THR B 1 102 ? 6.637 -8.062 9.766 1 98.12 102 THR B C 1
ATOM 2244 O O . THR B 1 102 ? 7.082 -6.918 9.742 1 98.12 102 THR B O 1
ATOM 2247 N N . PRO B 1 103 ? 7.004 -8.945 10.695 1 97.19 103 PRO B N 1
ATOM 2248 C CA . PRO B 1 103 ? 7.992 -8.547 11.695 1 97.19 103 PRO B CA 1
ATOM 2249 C C . PRO B 1 103 ? 9.398 -8.414 11.125 1 97.19 103 PRO B C 1
ATOM 2251 O O . PRO B 1 103 ? 10.305 -7.914 11.797 1 97.19 103 PRO B O 1
ATOM 2254 N N . TYR B 1 104 ? 9.648 -8.828 9.93 1 97.88 104 TYR B N 1
ATOM 2255 C CA . TYR B 1 104 ? 10.977 -8.953 9.328 1 97.88 104 TYR B CA 1
ATOM 2256 C C . TYR B 1 104 ? 11.742 -7.645 9.438 1 97.88 104 TYR B C 1
ATOM 2258 O O . TYR B 1 104 ? 12.852 -7.609 9.977 1 97.88 104 TYR B O 1
ATOM 2266 N N . CYS B 1 105 ? 11.18 -6.559 8.953 1 98.5 105 CYS B N 1
ATOM 2267 C CA . CYS B 1 105 ? 11.883 -5.285 8.891 1 98.5 105 CYS B CA 1
ATOM 2268 C C . CYS B 1 105 ? 12.047 -4.676 10.281 1 98.5 105 CYS B C 1
ATOM 2270 O O . CYS B 1 105 ? 13.133 -4.238 10.648 1 98.5 105 CYS B O 1
ATOM 2272 N N . LYS B 1 106 ? 10.945 -4.68 11.016 1 97.44 106 LYS B N 1
ATOM 2273 C CA . LYS B 1 106 ? 10.977 -4.086 12.352 1 97.44 106 LYS B CA 1
ATOM 2274 C C . LYS B 1 106 ? 12 -4.785 13.242 1 97.44 106 LYS B C 1
ATOM 2276 O O . LYS B 1 106 ? 12.758 -4.129 13.961 1 97.44 106 LYS B O 1
ATOM 2281 N N . LYS B 1 107 ? 12.094 -6.105 13.18 1 97.62 107 LYS B N 1
ATOM 2282 C CA . LYS B 1 107 ? 13.008 -6.891 14.008 1 97.62 107 LYS B CA 1
ATOM 2283 C C . LYS B 1 107 ? 14.461 -6.574 13.664 1 97.62 107 LYS B C 1
ATOM 2285 O O . LYS B 1 107 ? 15.359 -6.773 14.484 1 97.62 107 LYS B O 1
ATOM 2290 N N . ARG B 1 108 ? 14.688 -6.082 12.5 1 97.56 108 ARG B N 1
ATOM 2291 C CA . ARG B 1 108 ? 16.047 -5.809 12.039 1 97.56 108 ARG B CA 1
ATOM 2292 C C . ARG B 1 108 ? 16.344 -4.312 12.055 1 97.56 108 ARG B C 1
ATOM 2294 O O . ARG B 1 108 ? 17.406 -3.881 11.625 1 97.56 108 ARG B O 1
ATOM 2301 N N . GLY B 1 109 ? 15.297 -3.549 12.461 1 97.38 109 GLY B N 1
ATOM 2302 C CA . GLY B 1 109 ? 15.461 -2.105 12.562 1 97.38 109 GLY B CA 1
ATOM 2303 C C . GLY B 1 109 ? 15.453 -1.411 11.211 1 97.38 109 GLY B C 1
ATOM 2304 O O . GLY B 1 109 ? 16.016 -0.326 11.062 1 97.38 109 GLY B O 1
ATOM 2305 N N . TYR B 1 110 ? 14.906 -2.117 10.172 1 98.5 110 TYR B N 1
ATOM 2306 C CA . TYR B 1 110 ? 14.828 -1.505 8.852 1 98.5 110 TYR B CA 1
ATOM 2307 C C . TYR B 1 110 ? 13.594 -0.61 8.742 1 98.5 110 TYR B C 1
ATOM 2309 O O . TYR B 1 110 ? 12.477 -1.046 9.016 1 98.5 110 TYR B O 1
ATOM 2317 N N . ASP B 1 111 ? 13.844 0.677 8.367 1 98.81 111 ASP B N 1
ATOM 2318 C CA . ASP B 1 111 ? 12.742 1.543 7.961 1 98.81 111 ASP B CA 1
ATOM 2319 C C . ASP B 1 111 ? 12 0.963 6.758 1 98.81 111 ASP B C 1
ATOM 2321 O O . ASP B 1 111 ? 12.617 0.379 5.863 1 98.81 111 ASP B O 1
ATOM 2325 N N . PRO B 1 112 ? 10.68 1.198 6.668 1 98.81 112 PRO B N 1
ATOM 2326 C CA . PRO B 1 112 ? 9.922 0.667 5.531 1 98.81 112 PRO B CA 1
ATOM 2327 C C . PRO B 1 112 ? 10.445 1.173 4.188 1 98.81 112 PRO B C 1
ATOM 2329 O O . PRO B 1 112 ? 10.273 0.506 3.164 1 98.81 112 PRO B O 1
ATOM 2332 N N . GLN B 1 113 ? 11.078 2.309 4.16 1 98.62 113 GLN B N 1
ATOM 2333 C CA . GLN B 1 113 ? 11.609 2.869 2.92 1 98.62 113 GLN B CA 1
ATOM 2334 C C . GLN B 1 113 ? 13.07 2.467 2.713 1 98.62 113 GLN B C 1
ATOM 2336 O O . GLN B 1 113 ? 13.672 2.812 1.697 1 98.62 113 GLN B O 1
ATOM 2341 N N . ASN B 1 114 ? 13.719 1.793 3.713 1 98.38 114 ASN B N 1
ATOM 2342 C CA . ASN B 1 114 ? 15.055 1.235 3.555 1 98.38 114 ASN B CA 1
ATOM 2343 C C . ASN B 1 114 ? 15.062 0.082 2.555 1 98.38 114 ASN B C 1
ATOM 2345 O O . ASN B 1 114 ? 14.258 -0.844 2.658 1 98.38 114 ASN B O 1
ATOM 2349 N N . PRO B 1 115 ? 15.992 0.125 1.573 1 97.81 115 PRO B N 1
ATOM 2350 C CA . PRO B 1 115 ? 16 -0.929 0.556 1 97.81 115 PRO B CA 1
ATOM 2351 C C . PRO B 1 115 ? 16.172 -2.324 1.155 1 97.81 115 PRO B C 1
ATOM 2353 O O . PRO B 1 115 ? 15.844 -3.32 0.503 1 97.81 115 PRO B O 1
ATOM 2356 N N . LEU B 1 116 ? 16.594 -2.42 2.365 1 98.25 116 LEU B N 1
ATOM 2357 C CA . LEU B 1 116 ? 16.734 -3.725 3.004 1 98.25 116 LEU B CA 1
ATOM 2358 C C . LEU B 1 116 ? 15.391 -4.254 3.465 1 98.25 116 LEU B C 1
ATOM 2360 O O . LEU B 1 116 ? 15.25 -5.445 3.766 1 98.25 116 LEU B O 1
ATOM 2364 N N . CYS B 1 117 ? 14.438 -3.43 3.67 1 98.62 117 CYS B N 1
ATOM 2365 C CA . CYS B 1 117 ? 13.047 -3.844 3.85 1 98.62 117 CYS B CA 1
ATOM 2366 C C . CYS B 1 117 ? 12.375 -4.105 2.508 1 98.62 117 CYS B C 1
ATOM 2368 O O . CYS B 1 117 ? 11.734 -3.213 1.946 1 98.62 117 CYS B O 1
ATOM 2370 N N . ALA B 1 118 ? 12.453 -5.27 2.035 1 98.75 118 ALA B N 1
ATOM 2371 C CA . ALA B 1 118 ? 12.164 -5.605 0.643 1 98.75 118 ALA B CA 1
ATOM 2372 C C . ALA B 1 118 ? 10.688 -5.398 0.322 1 98.75 118 ALA B C 1
ATOM 2374 O O . ALA B 1 118 ? 9.82 -5.727 1.133 1 98.75 118 ALA B O 1
ATOM 2375 N N . HIS B 1 119 ? 10.43 -4.84 -0.765 1 98.81 119 HIS B N 1
ATOM 2376 C CA . HIS B 1 119 ? 9.086 -4.773 -1.32 1 98.81 119 HIS B CA 1
ATOM 2377 C C . HIS B 1 119 ? 9.102 -4.961 -2.832 1 98.81 119 HIS B C 1
ATOM 2379 O O . HIS B 1 119 ? 10.148 -4.812 -3.469 1 98.81 119 HIS B O 1
ATOM 2385 N N . ILE B 1 120 ? 8.031 -5.406 -3.352 1 98.88 120 ILE B N 1
ATOM 2386 C CA . ILE B 1 120 ? 7.859 -5.77 -4.754 1 98.88 120 ILE B CA 1
ATOM 2387 C C . ILE B 1 120 ? 6.785 -4.887 -5.387 1 98.88 120 ILE B C 1
ATOM 2389 O O . ILE B 1 120 ? 5.758 -4.602 -4.766 1 98.88 120 ILE B O 1
ATOM 2393 N N . ILE B 1 121 ? 7.047 -4.465 -6.586 1 98.75 121 ILE B N 1
ATOM 2394 C CA . ILE B 1 121 ? 6.07 -3.742 -7.398 1 98.75 121 ILE B CA 1
ATOM 2395 C C . ILE B 1 121 ? 5.75 -4.547 -8.656 1 98.75 121 ILE B C 1
ATOM 2397 O O . ILE B 1 121 ? 6.648 -4.887 -9.43 1 98.75 121 ILE B O 1
ATOM 2401 N N . PHE B 1 122 ? 4.484 -4.801 -8.828 1 98.88 122 PHE B N 1
ATOM 2402 C CA . PHE B 1 122 ? 3.986 -5.461 -10.031 1 98.88 122 PHE B CA 1
ATOM 2403 C C . PHE B 1 122 ? 3.227 -4.48 -10.914 1 98.88 122 PHE B C 1
ATOM 2405 O O . PHE B 1 122 ? 2.535 -3.592 -10.406 1 98.88 122 PHE B O 1
ATOM 2412 N N . SER B 1 123 ? 3.379 -4.652 -12.164 1 98.69 123 SER B N 1
ATOM 2413 C CA . SER B 1 123 ? 2.459 -4.082 -13.141 1 98.69 123 SER B CA 1
ATOM 2414 C C . SER B 1 123 ? 1.802 -5.172 -13.984 1 98.69 123 SER B C 1
ATOM 2416 O O . SER B 1 123 ? 2.42 -6.199 -14.273 1 98.69 123 SER B O 1
ATOM 2418 N N . GLY B 1 124 ? 0.593 -4.977 -14.305 1 98.81 124 GLY B N 1
ATOM 2419 C CA . GLY B 1 124 ? -0.158 -5.906 -15.133 1 98.81 124 GLY B CA 1
ATOM 2420 C C . GLY B 1 124 ? -1.642 -5.594 -15.18 1 98.81 124 GLY B C 1
ATOM 2421 O O . GLY B 1 124 ? -2.035 -4.434 -15.32 1 98.81 124 GLY B O 1
ATOM 2422 N N . THR B 1 125 ? -2.449 -6.664 -15.203 1 98.88 125 THR B N 1
ATOM 2423 C CA . THR B 1 125 ? -3.902 -6.527 -15.234 1 98.88 125 THR B CA 1
ATOM 2424 C C . THR B 1 125 ? -4.555 -7.438 -14.195 1 98.88 125 THR B C 1
ATOM 2426 O O . THR B 1 125 ? -3.936 -8.391 -13.727 1 98.88 125 THR B O 1
ATOM 2429 N N . VAL B 1 126 ? -5.738 -7.102 -13.812 1 98.94 126 VAL B N 1
ATOM 2430 C CA . VAL B 1 126 ? -6.547 -7.938 -12.93 1 98.94 126 VAL B CA 1
ATOM 2431 C C . VAL B 1 126 ? -7.711 -8.539 -13.711 1 98.94 126 VAL B C 1
ATOM 2433 O O . VAL B 1 126 ? -8.469 -7.82 -14.367 1 98.94 126 VAL B O 1
ATOM 2436 N N . ASP B 1 127 ? -7.809 -9.859 -13.578 1 98.31 127 ASP B N 1
ATOM 2437 C CA . ASP B 1 127 ? -8.883 -10.547 -14.281 1 98.31 127 ASP B CA 1
ATOM 2438 C C . ASP B 1 127 ? -9.594 -11.547 -13.367 1 98.31 127 ASP B C 1
ATOM 2440 O O . ASP B 1 127 ? -8.953 -12.172 -12.516 1 98.31 127 ASP B O 1
ATOM 2444 N N . LYS B 1 128 ? -10.914 -11.688 -13.609 1 98.75 128 LYS B N 1
ATOM 2445 C CA . LYS B 1 128 ? -11.625 -12.797 -12.984 1 98.75 128 LYS B CA 1
ATOM 2446 C C . LYS B 1 128 ? -11.07 -14.141 -13.445 1 98.75 128 LYS B C 1
ATOM 2448 O O . LYS B 1 128 ? -10.805 -14.336 -14.633 1 98.75 128 LYS B O 1
ATOM 2453 N N . VAL B 1 129 ? -10.828 -15.047 -12.523 1 98.81 129 VAL B N 1
ATOM 2454 C CA . VAL B 1 129 ? -10.289 -16.344 -12.906 1 98.81 129 VAL B CA 1
ATOM 2455 C C . VAL B 1 129 ? -11.414 -17.234 -13.422 1 98.81 129 VAL B C 1
ATOM 2457 O O . VAL B 1 129 ? -12.578 -17.031 -13.094 1 98.81 129 VAL B O 1
ATOM 2460 N N . ASN B 1 130 ? -11.039 -18.219 -14.25 1 98.56 130 ASN B N 1
ATOM 2461 C CA . ASN B 1 130 ? -12.031 -19.172 -14.711 1 98.56 130 ASN B CA 1
ATOM 2462 C C . ASN B 1 130 ? -12.406 -20.172 -13.617 1 98.56 130 ASN B C 1
ATOM 2464 O O . ASN B 1 130 ? -11.797 -20.172 -12.547 1 98.56 130 ASN B O 1
ATOM 2468 N N . ASP B 1 131 ? -13.344 -21.031 -13.891 1 98.19 131 ASP B N 1
ATOM 2469 C CA . ASP B 1 131 ? -13.914 -21.938 -12.891 1 98.19 131 ASP B CA 1
ATOM 2470 C C . ASP B 1 131 ? -12.859 -22.906 -12.367 1 98.19 131 ASP B C 1
ATOM 2472 O O . ASP B 1 131 ? -12.828 -23.219 -11.172 1 98.19 131 ASP B O 1
ATOM 2476 N N . THR B 1 132 ? -12.078 -23.359 -13.18 1 98.5 132 THR B N 1
ATOM 2477 C CA . THR B 1 132 ? -11.047 -24.312 -12.773 1 98.5 132 THR B CA 1
ATOM 2478 C C . THR B 1 132 ? -10.031 -23.656 -11.852 1 98.5 132 THR B C 1
ATOM 2480 O O . THR B 1 132 ? -9.727 -24.188 -10.781 1 98.5 132 THR B O 1
ATOM 2483 N N . GLU B 1 133 ? -9.547 -22.484 -12.281 1 98.62 133 GLU B N 1
ATOM 2484 C CA . GLU B 1 133 ? -8.555 -21.781 -11.477 1 98.62 133 GLU B CA 1
ATOM 2485 C C . GLU B 1 133 ? -9.172 -21.25 -10.188 1 98.62 133 GLU B C 1
ATOM 2487 O O . GLU B 1 133 ? -8.461 -21.031 -9.195 1 98.62 133 GLU B O 1
ATOM 2492 N N . ALA B 1 134 ? -10.461 -21.047 -10.18 1 98.81 134 ALA B N 1
ATOM 2493 C CA . ALA B 1 134 ? -11.148 -20.516 -9 1 98.81 134 ALA B CA 1
ATOM 2494 C C . ALA B 1 134 ? -11.016 -21.469 -7.82 1 98.81 134 ALA B C 1
ATOM 2496 O O . ALA B 1 134 ? -10.984 -21.047 -6.664 1 98.81 134 ALA B O 1
ATOM 2497 N N . VAL B 1 135 ? -10.945 -22.734 -8.078 1 98.62 135 VAL B N 1
ATOM 2498 C CA . VAL B 1 135 ? -10.797 -23.734 -7.02 1 98.62 135 VAL B CA 1
ATOM 2499 C C . VAL B 1 135 ? -9.508 -23.484 -6.242 1 98.62 135 VAL B C 1
ATOM 2501 O O . VAL B 1 135 ? -9.523 -23.406 -5.012 1 98.62 135 VAL B O 1
ATOM 2504 N N . PHE B 1 136 ? -8.414 -23.344 -6.977 1 98.38 136 PHE B N 1
ATOM 2505 C CA . PHE B 1 136 ? -7.137 -23.078 -6.324 1 98.38 136 PHE B CA 1
ATOM 2506 C C . PHE B 1 136 ? -7.121 -21.703 -5.688 1 98.38 136 PHE B C 1
ATOM 2508 O O . PHE B 1 136 ? -6.59 -21.516 -4.59 1 98.38 136 PHE B O 1
ATOM 2515 N N . ALA B 1 137 ? -7.633 -20.656 -6.402 1 98.88 137 ALA B N 1
ATOM 2516 C CA . ALA B 1 137 ? -7.68 -19.297 -5.859 1 98.88 137 ALA B CA 1
ATOM 2517 C C . ALA B 1 137 ? -8.43 -19.266 -4.527 1 98.88 137 ALA B C 1
ATOM 2519 O O . ALA B 1 137 ? -7.996 -18.609 -3.58 1 98.88 137 ALA B O 1
ATOM 2520 N N . LYS B 1 138 ? -9.531 -20 -4.477 1 98.88 138 LYS B N 1
ATOM 2521 C CA . LYS B 1 138 ? -10.305 -20.094 -3.244 1 98.88 138 LYS B CA 1
ATOM 2522 C C . LYS B 1 138 ? -9.477 -20.719 -2.123 1 98.88 138 LYS B C 1
ATOM 2524 O O . LYS B 1 138 ? -9.445 -20.188 -1.007 1 98.88 138 LYS B O 1
ATOM 2529 N N . LEU B 1 139 ? -8.852 -21.812 -2.402 1 98.62 139 LEU B N 1
ATOM 2530 C CA . LEU B 1 139 ? -7.996 -22.469 -1.415 1 98.62 139 LEU B CA 1
ATOM 2531 C C . LEU B 1 139 ? -6.906 -21.516 -0.931 1 98.62 139 LEU B C 1
ATOM 2533 O O . LEU B 1 139 ? -6.672 -21.406 0.274 1 98.62 139 LEU B O 1
ATOM 2537 N N . ALA B 1 140 ? -6.219 -20.875 -1.862 1 98.69 140 ALA B N 1
ATOM 2538 C CA . ALA B 1 140 ? -5.141 -19.938 -1.54 1 98.69 140 ALA B CA 1
ATOM 2539 C C . ALA B 1 140 ? -5.633 -18.828 -0.61 1 98.69 140 ALA B C 1
ATOM 2541 O O . ALA B 1 140 ? -5.039 -18.594 0.443 1 98.69 140 ALA B O 1
ATOM 2542 N N . LEU B 1 141 ? -6.777 -18.203 -0.97 1 98.94 141 LEU B N 1
ATOM 2543 C CA . LEU B 1 141 ? -7.277 -17.031 -0.239 1 98.94 141 LEU B CA 1
ATOM 2544 C C . LEU B 1 141 ? -7.906 -17.453 1.086 1 98.94 141 LEU B C 1
ATOM 2546 O O . LEU B 1 141 ? -7.594 -16.891 2.135 1 98.94 141 LEU B O 1
ATOM 2550 N N . PHE B 1 142 ? -8.703 -18.5 1.099 1 98.88 142 PHE B N 1
ATOM 2551 C CA . PHE B 1 142 ? -9.477 -18.828 2.295 1 98.88 142 PHE B CA 1
ATOM 2552 C C . PHE B 1 142 ? -8.586 -19.469 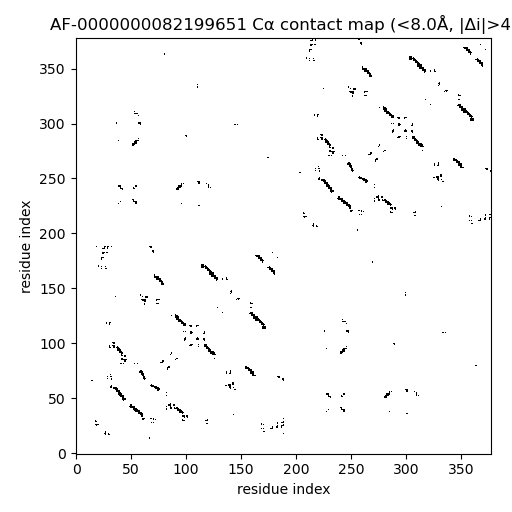3.348 1 98.88 142 PHE B C 1
ATOM 2554 O O . PHE B 1 142 ? -8.883 -19.406 4.543 1 98.88 142 PHE B O 1
ATOM 2561 N N . SER B 1 143 ? -7.477 -20.109 2.975 1 98.56 143 SER B N 1
ATOM 2562 C CA . SER B 1 143 ? -6.547 -20.656 3.951 1 98.56 143 SER B CA 1
ATOM 2563 C C . SER B 1 143 ? -5.789 -19.562 4.68 1 98.56 143 SER B C 1
ATOM 2565 O O . SER B 1 143 ? -5.5 -19.672 5.875 1 98.56 143 SER B O 1
ATOM 2567 N N . ARG B 1 144 ? -5.535 -18.453 3.979 1 98.25 144 ARG B N 1
ATOM 2568 C CA . ARG B 1 144 ? -4.766 -17.359 4.578 1 98.25 144 ARG B CA 1
ATOM 2569 C C . ARG B 1 144 ? -5.688 -16.281 5.133 1 98.25 144 ARG B C 1
ATOM 2571 O O . ARG B 1 144 ? -5.281 -15.492 5.996 1 98.25 144 ARG B O 1
ATOM 2578 N N . HIS B 1 145 ? -6.891 -16.203 4.602 1 98.81 145 HIS B N 1
ATOM 2579 C CA . HIS B 1 145 ? -7.91 -15.242 4.996 1 98.81 145 HIS B CA 1
ATOM 2580 C C . HIS B 1 145 ? -9.227 -15.938 5.316 1 98.81 145 HIS B C 1
ATOM 2582 O O . HIS B 1 145 ? -10.219 -15.766 4.602 1 98.81 145 HIS B O 1
ATOM 2588 N N . PRO B 1 146 ? -9.266 -16.625 6.406 1 98.56 146 PRO B N 1
ATOM 2589 C CA . PRO B 1 146 ? -10.398 -17.516 6.672 1 98.56 146 PRO B CA 1
ATOM 2590 C C . PRO B 1 146 ? -11.719 -16.75 6.797 1 98.56 146 PRO B C 1
ATOM 2592 O O . PRO B 1 146 ? -12.781 -17.312 6.492 1 98.56 146 PRO B O 1
ATOM 2595 N N . GLU B 1 147 ? -11.711 -15.516 7.156 1 98.12 147 GLU B N 1
ATOM 2596 C CA . GLU B 1 147 ? -12.961 -14.781 7.328 1 98.12 147 GLU B CA 1
ATOM 2597 C C . GLU B 1 147 ? -13.664 -14.562 5.988 1 98.12 147 GLU B C 1
ATOM 2599 O O . GLU B 1 147 ? -14.875 -14.336 5.945 1 98.12 147 GLU B O 1
ATOM 2604 N N . MET B 1 148 ? -12.938 -14.641 4.934 1 98.62 148 MET B N 1
ATOM 2605 C CA . MET B 1 148 ? -13.508 -14.422 3.605 1 98.62 148 MET B CA 1
ATOM 2606 C C . MET B 1 148 ? -14.664 -15.375 3.348 1 98.62 148 MET B C 1
ATOM 2608 O O . MET B 1 148 ? -15.633 -15.023 2.67 1 98.62 148 MET B O 1
ATOM 2612 N N . ALA B 1 149 ? -14.578 -16.562 3.863 1 98.44 149 ALA B N 1
ATOM 2613 C CA . ALA B 1 149 ? -15.578 -17.594 3.617 1 98.44 149 ALA B CA 1
ATOM 2614 C C . ALA B 1 149 ? -16.938 -17.172 4.188 1 98.44 149 ALA B C 1
ATOM 2616 O O . ALA B 1 149 ? -17.984 -17.672 3.746 1 98.44 149 ALA B O 1
ATOM 2617 N N . SER B 1 150 ? -16.906 -16.219 5.121 1 98.12 150 SER B N 1
ATOM 2618 C CA . SER B 1 150 ? -18.141 -15.859 5.805 1 98.12 150 SER B CA 1
ATOM 2619 C C . SER B 1 150 ? -18.641 -14.492 5.344 1 98.12 150 SER B C 1
ATOM 2621 O O . SER B 1 150 ? -19.641 -13.992 5.855 1 98.12 150 SER B O 1
ATOM 2623 N N . TRP B 1 151 ? -17.969 -13.875 4.387 1 98.19 151 TRP B N 1
ATOM 2624 C CA . TRP B 1 151 ? -18.391 -12.555 3.916 1 98.19 151 TRP B CA 1
ATOM 2625 C C . TRP B 1 151 ? -19.75 -12.633 3.244 1 98.19 151 TRP B C 1
ATOM 2627 O O . TRP B 1 151 ? -20.125 -13.672 2.701 1 98.19 151 TRP B O 1
ATOM 2637 N N . PRO B 1 152 ? -20.531 -11.531 3.326 1 97.19 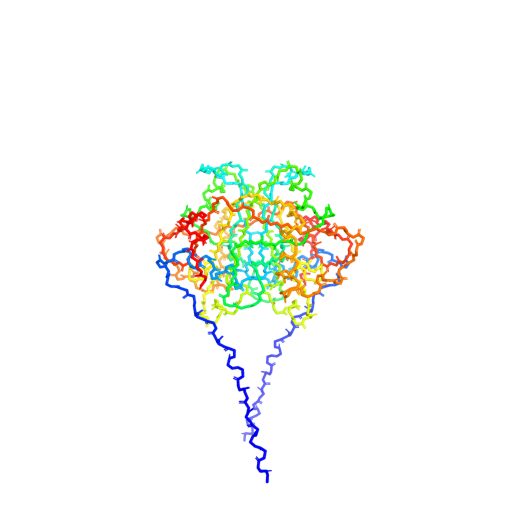152 PRO B N 1
ATOM 2638 C CA . PRO B 1 152 ? -21.922 -11.57 2.865 1 97.19 152 PRO B CA 1
ATOM 2639 C C . PRO B 1 152 ? -22.047 -12.031 1.416 1 97.19 152 PRO B C 1
ATOM 2641 O O . PRO B 1 152 ? -21.469 -11.422 0.516 1 97.19 152 PRO B O 1
ATOM 2644 N N . ARG B 1 153 ? -22.828 -12.977 1.159 1 96.5 153 ARG B N 1
ATOM 2645 C CA . ARG B 1 153 ? -22.969 -13.602 -0.152 1 96.5 153 ARG B CA 1
ATOM 2646 C C . ARG B 1 153 ? -23.562 -12.633 -1.164 1 96.5 153 ARG B C 1
ATOM 2648 O O . ARG B 1 153 ? -23.281 -12.727 -2.361 1 96.5 153 ARG B O 1
ATOM 2655 N N . ASP B 1 154 ? -24.328 -11.695 -0.719 1 97.19 154 ASP B N 1
ATOM 2656 C CA . ASP B 1 154 ? -25.047 -10.797 -1.623 1 97.19 154 ASP B CA 1
ATOM 2657 C C . ASP B 1 154 ? -24.078 -9.773 -2.244 1 97.19 154 ASP B C 1
ATOM 2659 O O . ASP B 1 154 ? -24.484 -8.992 -3.105 1 97.19 154 ASP B O 1
ATOM 2663 N N . HIS B 1 155 ? -22.812 -9.82 -1.858 1 97.56 155 HIS B N 1
ATOM 2664 C CA . HIS B 1 155 ? -21.812 -8.945 -2.475 1 97.56 155 HIS B CA 1
ATOM 2665 C C . HIS B 1 155 ? -21.297 -9.531 -3.777 1 97.56 155 HIS B C 1
ATOM 2667 O O . HIS B 1 155 ? -20.531 -8.891 -4.496 1 97.56 155 HIS B O 1
ATOM 2673 N N . ASN B 1 156 ? -21.734 -10.758 -4.105 1 98.12 156 ASN B N 1
ATOM 2674 C CA . ASN B 1 156 ? -21.375 -11.414 -5.355 1 98.12 156 ASN B CA 1
ATOM 2675 C C . ASN B 1 156 ? -19.859 -11.414 -5.562 1 98.12 156 ASN B C 1
ATOM 2677 O O . ASN B 1 156 ? -19.375 -11 -6.613 1 98.12 156 ASN B O 1
ATOM 2681 N N . TRP B 1 157 ? -19.219 -11.977 -4.594 1 98.75 157 TRP B N 1
ATOM 2682 C CA . TRP B 1 157 ? -17.766 -12.047 -4.613 1 98.75 157 TRP B CA 1
ATOM 2683 C C . TRP B 1 157 ? -17.281 -12.938 -5.758 1 98.75 157 TRP B C 1
ATOM 2685 O O . TRP B 1 157 ? -17.938 -13.914 -6.117 1 98.75 157 TRP B O 1
ATOM 2695 N N . PHE B 1 158 ? -16.125 -12.57 -6.305 1 98.88 158 PHE B N 1
ATOM 2696 C CA . PHE B 1 158 ? -15.477 -13.414 -7.309 1 98.88 158 PHE B CA 1
ATOM 2697 C C . PHE B 1 158 ? -13.969 -13.453 -7.098 1 98.88 158 PHE B C 1
ATOM 2699 O O . PHE B 1 158 ? -13.391 -12.523 -6.531 1 98.88 158 PHE B O 1
ATOM 2706 N N . PHE B 1 159 ? -13.383 -14.547 -7.484 1 98.94 159 PHE B N 1
ATOM 2707 C CA . PHE B 1 159 ? -11.93 -14.727 -7.422 1 98.94 159 PHE B CA 1
ATOM 2708 C C . PHE B 1 159 ? -11.258 -14.133 -8.648 1 98.94 159 PHE B C 1
ATOM 2710 O O . PHE B 1 159 ? -11.703 -14.359 -9.781 1 98.94 159 PHE B O 1
ATOM 2717 N N . ALA B 1 160 ? -10.258 -13.359 -8.406 1 98.94 160 ALA B N 1
ATOM 2718 C CA . ALA B 1 160 ? -9.469 -12.734 -9.469 1 98.94 160 ALA B CA 1
ATOM 2719 C C . ALA B 1 160 ? -7.984 -13.016 -9.289 1 98.94 160 ALA B C 1
ATOM 2721 O O . ALA B 1 160 ? -7.555 -13.492 -8.234 1 98.94 160 ALA B O 1
ATOM 2722 N N . LYS B 1 161 ? -7.227 -12.812 -10.305 1 98.94 161 LYS B N 1
ATOM 2723 C CA . LYS B 1 161 ? -5.77 -12.891 -10.219 1 98.94 161 LYS B CA 1
ATOM 2724 C C . LYS B 1 161 ? -5.121 -11.641 -10.82 1 98.94 161 LYS B C 1
ATOM 2726 O O . LYS B 1 161 ? -5.719 -10.961 -11.656 1 98.94 161 LYS B O 1
ATOM 2731 N N . PHE B 1 162 ? -4.004 -11.312 -10.391 1 98.94 162 PHE B N 1
ATOM 2732 C CA . PHE B 1 162 ? -3.143 -10.305 -11 1 98.94 162 PHE B CA 1
ATOM 2733 C C . PHE B 1 162 ? -2.25 -10.93 -12.062 1 98.94 162 PHE B C 1
ATOM 2735 O O . PHE B 1 162 ? -1.367 -11.727 -11.75 1 98.94 162 PHE B O 1
ATOM 2742 N N . ASN B 1 163 ? -2.514 -10.594 -13.359 1 98.88 163 ASN B N 1
ATOM 2743 C CA . ASN B 1 163 ? -1.653 -11.008 -14.461 1 98.88 163 ASN B CA 1
ATOM 2744 C C . ASN B 1 163 ? -0.408 -10.133 -14.562 1 98.88 163 ASN B C 1
ATOM 2746 O O . ASN B 1 163 ? -0.474 -9.008 -15.062 1 98.88 163 ASN B O 1
ATOM 2750 N N . ILE B 1 164 ? 0.722 -10.703 -14.234 1 98.81 164 ILE B N 1
ATOM 2751 C CA . ILE B 1 164 ? 1.953 -9.938 -14.078 1 98.81 164 ILE B CA 1
ATOM 2752 C C . ILE B 1 164 ? 2.611 -9.734 -15.445 1 98.81 164 ILE B C 1
ATOM 2754 O O . ILE B 1 164 ? 2.854 -10.703 -16.172 1 98.81 164 ILE B O 1
ATOM 2758 N N . THR B 1 165 ? 2.902 -8.477 -15.781 1 98.5 165 THR B N 1
ATOM 2759 C CA . THR B 1 165 ? 3.648 -8.188 -17 1 98.5 165 THR B CA 1
ATOM 2760 C C . THR B 1 165 ? 5.027 -7.621 -16.672 1 98.5 165 THR B C 1
ATOM 2762 O O . THR B 1 165 ? 5.973 -7.789 -17.438 1 98.5 165 THR B O 1
ATOM 2765 N N . ASN B 1 166 ? 5.188 -6.906 -15.57 1 98.38 166 ASN B N 1
ATOM 2766 C CA . ASN B 1 166 ? 6.445 -6.332 -15.109 1 98.38 166 ASN B CA 1
ATOM 2767 C C . ASN B 1 166 ? 6.633 -6.523 -13.609 1 98.38 166 ASN B C 1
ATOM 2769 O O . ASN B 1 166 ? 5.66 -6.516 -12.852 1 98.38 166 ASN B O 1
ATOM 2773 N N . ILE B 1 167 ? 7.887 -6.684 -13.188 1 98.56 167 ILE B N 1
ATOM 2774 C CA . ILE B 1 167 ? 8.234 -6.871 -11.789 1 98.56 167 ILE B CA 1
ATOM 2775 C C . ILE B 1 167 ? 9.453 -6.027 -11.438 1 98.56 167 ILE B C 1
ATOM 2777 O O . ILE B 1 167 ? 10.484 -6.105 -12.117 1 98.56 167 ILE B O 1
ATOM 2781 N N . TRP B 1 168 ? 9.352 -5.289 -10.422 1 97.88 168 TRP B N 1
ATOM 2782 C CA . TRP B 1 168 ? 10.484 -4.586 -9.828 1 97.88 168 TRP B CA 1
ATOM 2783 C C . TRP B 1 168 ? 10.703 -5.027 -8.383 1 97.88 168 TRP B C 1
ATOM 2785 O O . TRP B 1 168 ? 9.742 -5.172 -7.625 1 97.88 168 TRP B O 1
ATOM 2795 N N . VAL B 1 169 ? 11.938 -5.258 -8.078 1 98.56 169 VAL B N 1
ATOM 2796 C CA . VAL B 1 169 ? 12.328 -5.73 -6.758 1 98.56 169 VAL B CA 1
ATOM 2797 C C . VAL B 1 169 ? 13.227 -4.691 -6.082 1 98.56 169 VAL B C 1
ATOM 2799 O O . VAL B 1 169 ? 14.289 -4.344 -6.605 1 98.56 169 VAL B O 1
ATOM 2802 N N . LEU B 1 170 ? 12.773 -4.148 -5.047 1 98.12 170 LEU B N 1
ATOM 2803 C CA . LEU B 1 170 ? 13.594 -3.332 -4.16 1 98.12 170 LEU B CA 1
ATOM 2804 C C . LEU B 1 170 ? 13.977 -4.109 -2.904 1 98.12 170 LEU B C 1
ATOM 2806 O O . LEU B 1 170 ? 13.148 -4.305 -2.012 1 98.12 170 LEU B O 1
ATOM 2810 N N . ASP B 1 171 ? 15.273 -4.547 -2.807 1 97.88 171 ASP B N 1
ATOM 2811 C CA . ASP B 1 171 ? 15.609 -5.445 -1.708 1 97.88 171 ASP B CA 1
ATOM 2812 C C . ASP B 1 171 ? 17.031 -5.207 -1.216 1 97.88 171 ASP B C 1
ATOM 2814 O O . ASP B 1 171 ? 17.5 -5.879 -0.293 1 97.88 171 ASP B O 1
ATOM 2818 N N . TYR B 1 172 ? 17.766 -4.406 -1.792 1 96.5 172 TYR B N 1
ATOM 2819 C CA . TYR B 1 172 ? 19.156 -4.086 -1.482 1 96.5 172 TYR B CA 1
ATOM 2820 C C . TYR B 1 172 ? 19.562 -2.754 -2.1 1 96.5 172 TYR B C 1
ATOM 2822 O O . TYR B 1 172 ? 18.781 -2.143 -2.836 1 96.5 172 TYR B O 1
ATOM 2830 N N . PHE B 1 173 ? 20.688 -2.348 -1.749 1 94 173 PHE B N 1
ATOM 2831 C CA . PHE B 1 173 ? 21.188 -1.083 -2.279 1 94 173 PHE B CA 1
ATOM 2832 C C . PHE B 1 173 ? 21.547 -1.219 -3.754 1 94 173 PHE B C 1
ATOM 2834 O O . PHE B 1 173 ? 21.969 -2.287 -4.199 1 94 173 PHE B O 1
ATOM 2841 N N . GLY B 1 174 ? 21.312 -0.185 -4.508 1 90.62 174 GLY B N 1
ATOM 2842 C CA . GLY B 1 174 ? 21.641 -0.209 -5.926 1 90.62 174 GLY B CA 1
ATOM 2843 C C . GLY B 1 174 ? 20.438 0.029 -6.816 1 90.62 174 GLY B C 1
ATOM 2844 O O . GLY B 1 174 ? 20.516 -0.128 -8.039 1 90.62 174 GLY B O 1
ATOM 2845 N N . GLY B 1 175 ? 19.344 0.365 -6.289 1 88.94 175 GLY B N 1
ATOM 2846 C CA . GLY B 1 175 ? 18.156 0.719 -7.062 1 88.94 175 GLY B CA 1
ATOM 2847 C C . GLY B 1 175 ? 17.281 -0.472 -7.387 1 88.94 175 GLY B C 1
ATOM 2848 O O . GLY B 1 175 ? 17.562 -1.596 -6.969 1 88.94 175 GLY B O 1
ATOM 2849 N N . LEU B 1 176 ? 16.219 -0.27 -8.133 1 93.25 176 LEU B N 1
ATOM 2850 C CA . LEU B 1 176 ? 15.234 -1.273 -8.523 1 93.25 176 LEU B CA 1
ATOM 2851 C C . LEU B 1 176 ? 15.859 -2.326 -9.43 1 93.25 176 LEU B C 1
ATOM 2853 O O . LEU B 1 176 ? 16.609 -1.991 -10.352 1 93.25 176 LEU B O 1
ATOM 2857 N N . LYS B 1 177 ? 15.602 -3.574 -9.141 1 96.88 177 LYS B N 1
ATOM 2858 C CA . LYS B 1 177 ? 15.945 -4.672 -10.039 1 96.88 177 LYS B CA 1
ATOM 2859 C C . LYS B 1 177 ? 14.727 -5.133 -10.828 1 96.88 177 LYS B C 1
ATOM 2861 O O . LYS B 1 177 ? 13.633 -5.273 -10.273 1 96.88 177 LYS B O 1
ATOM 2866 N N . THR B 1 178 ? 15 -5.328 -12.109 1 97 178 THR B N 1
ATOM 2867 C CA . THR B 1 178 ? 13.93 -5.836 -12.953 1 97 178 THR B CA 1
ATOM 2868 C C . THR B 1 178 ? 13.984 -7.359 -13.047 1 97 178 THR B C 1
ATOM 2870 O O . THR B 1 178 ? 15.055 -7.938 -13.242 1 97 178 THR B O 1
ATOM 2873 N N . VAL B 1 179 ? 12.844 -7.977 -12.82 1 98.38 179 VAL B N 1
ATOM 2874 C CA . VAL B 1 179 ? 12.656 -9.414 -12.992 1 98.38 179 VAL B CA 1
ATOM 2875 C C . VAL B 1 179 ? 11.57 -9.664 -14.031 1 98.38 179 VAL B C 1
ATOM 2877 O O . VAL B 1 179 ? 10.492 -9.062 -13.977 1 98.38 179 VAL B O 1
ATOM 2880 N N . THR B 1 180 ? 11.82 -10.531 -15.008 1 98.31 180 THR B N 1
ATOM 2881 C CA . THR B 1 180 ? 10.781 -10.875 -15.977 1 98.31 180 THR B CA 1
ATOM 2882 C C . THR B 1 180 ? 9.797 -11.875 -15.375 1 98.31 180 THR B C 1
ATOM 2884 O O . THR B 1 180 ? 10.148 -12.633 -14.469 1 98.31 180 THR B O 1
ATOM 2887 N N . PRO B 1 181 ? 8.609 -11.867 -15.945 1 98.62 181 PRO B N 1
ATOM 2888 C CA . PRO B 1 181 ? 7.664 -12.891 -15.492 1 98.62 181 PRO B CA 1
ATOM 2889 C C . PRO B 1 181 ? 8.195 -14.312 -15.688 1 98.62 181 PRO B C 1
ATOM 2891 O O . PRO B 1 181 ? 7.969 -15.18 -14.844 1 98.62 181 PRO B O 1
ATOM 2894 N N . GLN B 1 182 ? 8.922 -14.539 -16.75 1 98.44 182 GLN B N 1
ATOM 2895 C CA . GLN B 1 182 ? 9.492 -15.859 -17 1 98.44 182 GLN B CA 1
ATOM 2896 C C . GLN B 1 182 ? 10.461 -16.266 -15.883 1 98.44 182 GLN B C 1
ATOM 2898 O O . GLN B 1 182 ? 10.383 -17.375 -15.359 1 98.44 182 GLN B O 1
ATOM 2903 N N . GLU B 1 183 ? 11.383 -15.352 -15.531 1 98.5 183 GLU B N 1
ATOM 2904 C CA . GLU B 1 183 ? 12.32 -15.602 -14.438 1 98.5 183 GLU B CA 1
ATOM 2905 C C . GLU B 1 183 ? 11.578 -15.852 -13.125 1 98.5 183 GLU B C 1
ATOM 2907 O O . GLU B 1 183 ? 11.93 -16.766 -12.367 1 98.5 183 GLU B O 1
ATOM 2912 N N . TYR B 1 184 ? 10.594 -15.102 -12.906 1 98.62 184 TYR B N 1
ATOM 2913 C CA . TYR B 1 184 ? 9.797 -15.133 -11.688 1 98.62 184 TYR B CA 1
ATOM 2914 C C . TYR B 1 184 ? 9.109 -16.484 -11.516 1 98.62 184 TYR B C 1
ATOM 2916 O O . TYR B 1 184 ? 9.211 -17.109 -10.453 1 98.62 184 TYR B O 1
ATOM 2924 N N . TYR B 1 185 ? 8.5 -16.922 -12.531 1 98.06 185 TYR B N 1
ATOM 2925 C CA . TYR B 1 185 ? 7.699 -18.141 -12.43 1 98.06 185 TYR B CA 1
ATOM 2926 C C . TYR B 1 185 ? 8.57 -19.375 -12.531 1 98.06 185 TYR B C 1
ATOM 2928 O O . TYR B 1 185 ? 8.133 -20.484 -12.219 1 98.06 185 TYR B O 1
ATOM 2936 N N . ASN B 1 186 ? 9.844 -19.203 -12.898 1 96.88 186 ASN B N 1
ATOM 2937 C CA . ASN B 1 186 ? 10.75 -20.344 -13.078 1 96.88 186 ASN B CA 1
ATOM 2938 C C . ASN B 1 186 ? 11.469 -20.688 -11.781 1 96.88 186 ASN B C 1
ATOM 2940 O O . ASN B 1 186 ? 12.273 -21.625 -11.75 1 96.88 186 ASN B O 1
ATOM 2944 N N . VAL B 1 187 ? 11.203 -19.922 -10.742 1 94.19 187 VAL B N 1
ATOM 2945 C CA . VAL B 1 187 ? 11.859 -20.203 -9.477 1 94.19 187 VAL B CA 1
ATOM 2946 C C . VAL B 1 187 ? 10.812 -20.438 -8.391 1 94.19 187 VAL B C 1
ATOM 2948 O O . VAL B 1 187 ? 9.625 -20.156 -8.586 1 94.19 187 VAL B O 1
ATOM 2951 N N . THR B 1 188 ? 11.281 -21.125 -7.34 1 84.06 188 THR B N 1
ATOM 2952 C CA . THR B 1 188 ? 10.469 -21.281 -6.141 1 84.06 188 THR B CA 1
ATOM 2953 C C . THR B 1 188 ? 11.031 -20.469 -4.984 1 84.06 188 THR B C 1
ATOM 2955 O O . THR B 1 188 ? 12.234 -20.219 -4.926 1 84.06 188 THR B O 1
ATOM 2958 N N . PRO B 1 189 ? 10.086 -20 -4.078 1 75.81 189 PRO B N 1
ATOM 2959 C CA . PRO B 1 189 ? 10.57 -19.188 -2.965 1 75.81 189 PRO B CA 1
ATOM 2960 C C . PRO B 1 189 ? 11.672 -19.859 -2.164 1 75.81 189 PRO B C 1
ATOM 2962 O O . PRO B 1 189 ? 11.758 -21.094 -2.15 1 75.81 189 PRO B O 1
#